Protein AF-0000000072577491 (afdb_homodimer)

Solvent-accessible surface area (backbone atoms only — not comparable to full-atom values): 14292 Å² total; per-residue (Å²): 118,86,41,46,32,64,80,52,41,43,72,61,81,55,70,42,45,44,76,40,28,38,24,57,50,26,38,48,24,54,74,68,60,42,63,55,37,37,24,33,54,97,64,22,64,48,30,47,34,40,32,54,34,46,30,52,57,25,43,37,65,65,52,56,42,81,76,35,34,35,56,81,39,27,51,60,64,86,63,75,66,38,40,48,81,38,40,47,60,54,50,44,50,49,24,50,74,56,25,37,57,63,35,46,23,29,42,91,87,40,33,63,58,19,37,38,40,54,26,44,54,42,24,61,69,39,62,83,34,61,62,15,54,37,44,60,36,58,75,38,122,120,86,41,48,32,65,80,51,40,42,70,61,79,55,71,43,47,43,76,40,29,38,25,55,52,26,37,48,24,54,75,69,60,43,64,55,37,37,24,33,54,96,64,21,64,49,30,47,33,39,33,56,34,45,30,52,57,25,43,36,65,66,50,55,41,82,76,35,33,35,58,79,39,27,49,61,64,87,62,74,65,40,41,50,80,38,40,46,61,55,49,45,50,49,24,51,74,57,27,35,56,62,35,46,21,29,44,92,88,39,32,64,57,20,36,38,39,53,26,44,54,41,24,62,69,38,62,83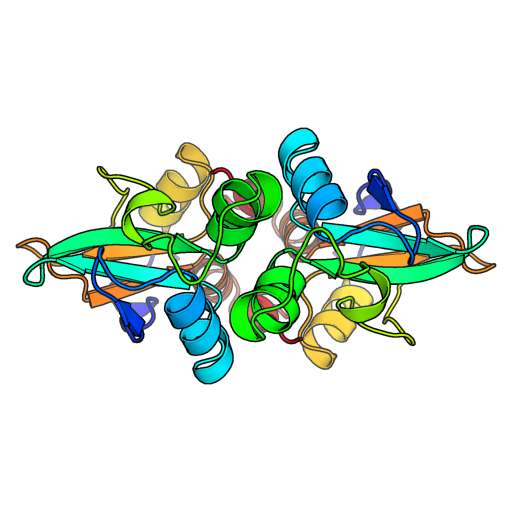,34,59,64,14,52,36,45,62,35,57,76,37,122

Foldseek 3Di:
DKDFQLVQWAWQDAEDEQQAFQVVVVVVCVVVLHQKHFYDDPQATFFIGGVVLCVPVPVVVPHDRRRHTNNNRTDGPPFDAAERGDILVVVVVVCVVVVHFKHFYAYPPRHTTGMDGVLSSVCVVPVPDPSNVCSPDSPDD/DKDFQLVQWAWQDAEDEQQAFQVVVVVVCVVVLHQKHFYDDPQATFFIGGVVLCVPVPVVVPHDRRRHTNNNRTDGPPFDAAERGDILVVVVVVCVVVVHFKHFYAYPPRHTTGMDGVLSSVCVVPVPDPSNVCSPDRPDD

Sequence (282 aa):
MTRRIRDVMSPAAVAVEPMTTVARAARLMREEDVGDVLVTYDCDLFGVLTDRDIVLRGVADGRDSEATTVGAVCTPPPVVTLEPDDTTDRAAELMARHAVRRLPVVEHGGVPVGVVTLGDLAATDDPHSALADISRAAPGHMTRRIRDVMSPAAVAVEPMTTVARAARLMREEDVGDVLVTYDCDLFGVLTDRDIVLRGVADGRDSEATTVGAVCTPPPVVTLEPDDTTDRAAELMARHAVRRLPVVEHGGVPVGVVTLGDLAATDDPHSALADISRAAPGH

Organism: Streptomyces coelicolor (strain ATCC BAA-471 / A3(2) / M145) (NCBI:txid100226)

pLDDT: mean 86.54, std 13.3, range [38.0, 98.5]

Nearest PDB structures (foldseek):
  1xkf-assembly1_B-2  TM=8.985E-01  e=1.199E-12  Mycobacterium tuberculosis
  4fry-assembly1_A  TM=9.044E-01  e=1.281E-11  Burkholderia ambifaria MC40-6
  1pvm-assembly1_A  TM=9.218E-01  e=6.215E-11  Thermoplasma acidophilum DSM 1728
  3fhm-assembly2_B  TM=8.832E-01  e=8.637E-11  Agrobacterium fabrum str. C58
  3fhm-assembly2_C  TM=8.757E-01  e=1.902E-10  Agrobacterium fabrum str. C58

Secondary structure (DSSP, 8-state):
---BGGGTPEE---EE-TTSBHHHHHHHHHHHT-SEEEEEETTEEEEEEEHHHHIIIIITTT--TTT-BGGGTSBPSSPP-B-TTSBHHHHHHHHHHHT-SEEEEE-TTS-EEEEEEHHHHHHHH-TTSHHHHHHHS----/---BGGGTPEE---EE-TTSBHHHHHHHHHHHT-SEEEEEETTEEEEEEEHHHHIIIIITTT--TTT-BGGGTSBPSSPP-B-TTSBHHHHHHHHHHHT-SEEEEE-TTS-EEEEEEHHHHHHHH-TTSHHHHHHHS----

Radius of gyration: 18.36 Å; Cα contacts (8 Å, |Δi|>4): 642; chains: 2; bounding box: 49×51×35 Å

InterPro domains:
  IPR000644 CBS domain [PF00571] (5-55)
  IPR000644 CBS domain [PF00571] (70-122)
  IPR000644 CBS domain [PS51371] (9-65)
  IPR000644 CBS domain [PS51371] (74-134)
  IPR000644 CBS domain [SM00116] (12-59)
  IPR000644 CBS domain [SM00116] (78-126)
  IPR046342 CBS domain superfamily [G3DSA:3.10.580.10] (1-137)
  IPR046342 CBS domain superfamily [SSF54631] (3-122)
  IPR051257 Diverse Function CBS-Domain-Containing Protein [PTHR43080] (3-124)

Structure (mmCIF, N/CA/C/O backbone):
data_AF-0000000072577491-model_v1
#
loop_
_entity.id
_entity.type
_entity.pdbx_description
1 polymer Oxidoreductase
#
loop_
_atom_site.group_PDB
_atom_site.id
_atom_site.type_symbol
_atom_site.label_atom_id
_atom_site.label_alt_id
_atom_site.label_comp_id
_atom_site.label_asym_id
_atom_site.label_entity_id
_atom_site.label_seq_id
_atom_site.pdbx_PDB_ins_code
_atom_site.Cartn_x
_atom_site.Cartn_y
_atom_site.Cartn_z
_atom_site.occupancy
_atom_site.B_iso_or_equiv
_atom_site.auth_seq_id
_atom_site.auth_comp_id
_atom_site.auth_asym_id
_atom_site.auth_atom_id
_atom_site.pdbx_PDB_model_num
ATOM 1 N N . MET A 1 1 ? 20.859 15.844 2.447 1 59.16 1 MET A N 1
ATOM 2 C CA . MET A 1 1 ? 20.734 17.062 3.238 1 59.16 1 MET A CA 1
ATOM 3 C C . MET A 1 1 ? 19.359 17.172 3.877 1 59.16 1 MET A C 1
ATOM 5 O O . MET A 1 1 ? 18.359 16.766 3.275 1 59.16 1 MET A O 1
ATOM 9 N N . THR A 1 2 ? 19.328 17.547 5.121 1 78.31 2 THR A N 1
ATOM 10 C CA . THR A 1 2 ? 18.094 17.766 5.887 1 78.31 2 THR A CA 1
ATOM 11 C C . THR A 1 2 ? 17.281 18.906 5.297 1 78.31 2 THR A C 1
ATOM 13 O O . THR A 1 2 ? 17.828 19.984 5.02 1 78.31 2 THR A O 1
ATOM 16 N N . ARG A 1 3 ? 16.078 18.641 4.797 1 90 3 ARG A N 1
ATOM 17 C CA . ARG A 1 3 ? 15.164 19.641 4.234 1 90 3 ARG A CA 1
ATOM 18 C C . ARG A 1 3 ? 13.953 19.844 5.141 1 90 3 ARG A C 1
ATOM 20 O O . ARG A 1 3 ? 13.742 19.094 6.086 1 90 3 ARG A O 1
ATOM 27 N N . ARG A 1 4 ? 13.305 20.984 4.793 1 95 4 ARG A N 1
ATOM 28 C CA . ARG A 1 4 ? 12.047 21.219 5.488 1 95 4 ARG A CA 1
ATOM 29 C C . ARG A 1 4 ? 10.906 20.438 4.828 1 95 4 ARG A C 1
ATOM 31 O O . ARG A 1 4 ? 10.898 20.266 3.607 1 95 4 ARG A O 1
ATOM 38 N N . ILE A 1 5 ? 9.93 20.109 5.613 1 94.94 5 ILE A N 1
ATOM 39 C CA . ILE A 1 5 ? 8.805 19.281 5.16 1 94.94 5 ILE A CA 1
ATOM 40 C C . ILE A 1 5 ? 8 20.047 4.105 1 94.94 5 ILE A C 1
ATOM 42 O O . ILE A 1 5 ? 7.586 19.469 3.1 1 94.94 5 ILE A O 1
ATOM 46 N N . ARG A 1 6 ? 7.852 21.328 4.234 1 93.88 6 ARG A N 1
ATOM 47 C CA . ARG A 1 6 ? 7.055 22.109 3.299 1 93.88 6 ARG A CA 1
ATOM 48 C C . ARG A 1 6 ? 7.641 22.047 1.891 1 93.88 6 ARG A C 1
ATOM 50 O O . ARG A 1 6 ? 6.926 22.25 0.907 1 93.88 6 ARG A O 1
ATOM 57 N N . ASP A 1 7 ? 8.883 21.734 1.769 1 92.38 7 ASP A N 1
ATOM 58 C CA . ASP A 1 7 ? 9.562 21.734 0.479 1 92.38 7 ASP A CA 1
ATOM 59 C C . ASP A 1 7 ? 9.453 20.375 -0.206 1 92.38 7 ASP A C 1
ATOM 61 O O . ASP A 1 7 ? 9.828 20.234 -1.372 1 92.38 7 ASP A O 1
ATOM 65 N N . VAL A 1 8 ? 8.93 19.391 0.565 1 89.44 8 VAL A N 1
ATOM 66 C CA . VAL A 1 8 ? 8.969 18.047 -0.013 1 89.44 8 VAL A CA 1
ATOM 67 C C . VAL A 1 8 ? 7.578 17.438 0.013 1 89.44 8 VAL A C 1
ATOM 69 O O . VAL A 1 8 ? 7.32 16.438 -0.673 1 89.44 8 VAL A O 1
ATOM 72 N N . MET A 1 9 ? 6.699 17.953 0.764 1 90.19 9 MET A N 1
ATOM 73 C CA . MET A 1 9 ? 5.379 17.344 0.942 1 90.19 9 MET A CA 1
ATOM 74 C C . MET A 1 9 ? 4.512 17.562 -0.292 1 90.19 9 MET A C 1
ATOM 76 O O . MET A 1 9 ? 4.77 18.469 -1.088 1 90.19 9 MET A O 1
ATOM 80 N N . SER A 1 10 ? 3.547 16.672 -0.47 1 87.88 10 SER A N 1
ATOM 81 C CA . SER A 1 10 ? 2.484 16.891 -1.446 1 87.88 10 SER A CA 1
ATOM 82 C C . SER A 1 10 ? 1.28 17.578 -0.809 1 87.88 10 SER A C 1
ATOM 84 O O . SER A 1 10 ? 1.016 17.391 0.382 1 87.88 10 SER A O 1
ATOM 86 N N . PRO A 1 11 ? 0.645 18.406 -1.59 1 84.75 11 PRO A N 1
ATOM 87 C CA . PRO A 1 11 ? -0.546 19.047 -1.032 1 84.75 11 PRO A CA 1
ATOM 88 C C . PRO A 1 11 ? -1.633 18.047 -0.646 1 84.75 11 PRO A C 1
ATOM 90 O O . PRO A 1 11 ? -1.693 16.953 -1.204 1 84.75 11 PRO A O 1
ATOM 93 N N . ALA A 1 12 ? -2.35 18.469 0.424 1 75.31 12 ALA A N 1
ATOM 94 C CA . ALA A 1 12 ? -3.461 17.625 0.859 1 75.31 12 ALA A CA 1
ATOM 95 C C . ALA A 1 12 ? -4.59 17.641 -0.17 1 75.31 12 ALA A C 1
ATOM 97 O O . ALA A 1 12 ? -5.328 18.609 -0.285 1 75.31 12 ALA A O 1
ATOM 98 N N . ALA A 1 13 ? -4.633 16.547 -0.979 1 71.5 13 ALA A N 1
ATOM 99 C CA . ALA A 1 13 ? -5.574 16.672 -2.086 1 71.5 13 ALA A CA 1
ATOM 100 C C . ALA A 1 13 ? -6.883 15.953 -1.782 1 71.5 13 ALA A C 1
ATOM 102 O O . ALA A 1 13 ? -7.965 16.453 -2.084 1 71.5 13 ALA A O 1
ATOM 103 N N . VAL A 1 14 ? -6.938 14.883 -1.078 1 90.06 14 VAL A N 1
ATOM 104 C CA . VAL A 1 14 ? -8.188 14.141 -0.935 1 90.06 14 VAL A CA 1
ATOM 105 C C . VAL A 1 14 ? -8.516 13.961 0.546 1 90.06 14 VAL A C 1
ATOM 107 O O . VAL A 1 14 ? -7.73 13.359 1.29 1 90.06 14 VAL A O 1
ATOM 110 N N . ALA A 1 15 ? -9.562 14.609 0.972 1 94.44 15 ALA A N 1
ATOM 111 C CA . ALA A 1 15 ? -10.039 14.508 2.348 1 94.44 15 ALA A CA 1
ATOM 112 C C . ALA A 1 15 ? -11.508 14.102 2.391 1 94.44 15 ALA A C 1
ATOM 114 O O . ALA A 1 15 ? -12.297 14.508 1.533 1 94.44 15 ALA A O 1
ATOM 115 N N . VAL A 1 16 ? -11.844 13.336 3.371 1 96.12 16 VAL A N 1
ATOM 116 C CA . VAL A 1 16 ? -13.227 12.922 3.551 1 96.12 16 VAL A CA 1
ATOM 117 C C . VAL A 1 16 ? -13.641 13.109 5.012 1 96.12 16 VAL A C 1
ATOM 119 O O . VAL A 1 16 ? -12.781 13.203 5.895 1 96.12 16 VAL A O 1
ATOM 122 N N . GLU A 1 17 ? -14.953 13.141 5.238 1 96.5 17 GLU A N 1
ATOM 123 C CA . GLU A 1 17 ? -15.477 13.203 6.598 1 96.5 17 GLU A CA 1
ATOM 124 C C . GLU A 1 17 ? -15.555 11.82 7.23 1 96.5 17 GLU A C 1
ATOM 126 O O . GLU A 1 17 ? -15.633 10.812 6.523 1 96.5 17 GLU A O 1
ATOM 131 N N . PRO A 1 18 ? -15.594 11.781 8.609 1 96 18 PRO A N 1
ATOM 132 C CA . PRO A 1 18 ? -15.641 10.492 9.305 1 96 18 PRO A CA 1
ATOM 133 C C . PRO A 1 18 ? -16.859 9.664 8.938 1 96 18 PRO A C 1
ATOM 135 O O . PRO A 1 18 ? -16.812 8.43 8.953 1 96 18 PRO A O 1
ATOM 138 N N . MET A 1 19 ? -17.891 10.266 8.5 1 97.19 19 MET A N 1
ATOM 139 C CA . MET A 1 19 ? -19.141 9.547 8.25 1 97.19 19 MET A CA 1
ATOM 140 C C . MET A 1 19 ? -19.188 9.031 6.812 1 97.19 19 MET A C 1
ATOM 142 O O . MET A 1 19 ? -20.094 8.266 6.453 1 97.19 19 MET A O 1
ATOM 146 N N . THR A 1 20 ? -18.281 9.477 6.008 1 97.62 20 THR A N 1
ATOM 147 C CA . THR A 1 20 ? -18.188 8.93 4.656 1 97.62 20 THR A CA 1
ATOM 148 C C . THR A 1 20 ? -18.047 7.414 4.699 1 97.62 20 THR A C 1
ATOM 150 O O . THR A 1 20 ? -17.391 6.867 5.582 1 97.62 20 THR A O 1
ATOM 153 N N . THR A 1 21 ? -18.656 6.703 3.754 1 98.44 21 THR A N 1
ATOM 154 C CA . THR A 1 21 ? -18.578 5.246 3.748 1 98.44 21 THR A CA 1
ATOM 155 C C . THR A 1 21 ? -17.219 4.785 3.217 1 98.44 21 THR A C 1
ATOM 157 O O . THR A 1 21 ? -16.594 5.484 2.422 1 98.44 21 THR A O 1
ATOM 160 N N . VAL A 1 22 ? -16.859 3.617 3.596 1 98.31 22 VAL A N 1
ATOM 161 C CA . VAL A 1 22 ? -15.625 3.002 3.129 1 98.31 22 VAL A CA 1
ATOM 162 C C . VAL A 1 22 ? -15.68 2.814 1.614 1 98.31 22 VAL A C 1
ATOM 164 O O . VAL A 1 22 ? -14.688 3.033 0.918 1 98.31 22 VAL A O 1
ATOM 167 N N . ALA A 1 23 ? -16.828 2.482 1.114 1 98.5 23 ALA A N 1
ATOM 168 C CA . ALA A 1 23 ? -17 2.311 -0.327 1 98.5 23 ALA A CA 1
ATOM 169 C C . ALA A 1 23 ? -16.703 3.609 -1.07 1 98.5 23 ALA A C 1
ATOM 171 O O . ALA A 1 23 ? -16 3.605 -2.086 1 98.5 23 ALA A O 1
ATOM 172 N N . ARG A 1 24 ? -17.219 4.688 -0.561 1 98.31 24 ARG A N 1
ATOM 173 C CA . ARG A 1 24 ? -16.984 5.98 -1.193 1 98.31 24 ARG A CA 1
ATOM 174 C C . ARG A 1 24 ? -15.508 6.359 -1.139 1 98.31 24 ARG A C 1
ATOM 176 O O . ARG A 1 24 ? -14.961 6.883 -2.111 1 98.31 24 ARG A O 1
ATOM 183 N N . ALA A 1 25 ? -14.938 6.133 -0.032 1 98 25 ALA A N 1
ATOM 184 C CA . ALA A 1 25 ? -13.5 6.395 0.09 1 98 25 ALA A CA 1
ATOM 185 C C . ALA A 1 25 ? -12.711 5.578 -0.924 1 98 25 ALA A C 1
ATOM 187 O O . ALA A 1 25 ? -11.781 6.094 -1.559 1 98 25 ALA A O 1
ATOM 188 N N . ALA A 1 26 ? -13.055 4.332 -1.055 1 98.19 26 ALA A N 1
ATOM 189 C CA . ALA A 1 26 ? -12.375 3.465 -2.016 1 98.19 26 ALA A CA 1
ATOM 190 C C . ALA A 1 26 ? -12.539 3.994 -3.438 1 98.19 26 ALA A C 1
ATOM 192 O O . ALA A 1 26 ? -11.578 3.996 -4.219 1 98.19 26 ALA A O 1
ATOM 193 N N . ARG A 1 27 ? -13.664 4.418 -3.736 1 98.38 27 ARG A N 1
ATOM 194 C CA . ARG A 1 27 ? -13.906 4.98 -5.062 1 98.38 27 ARG A CA 1
ATOM 195 C C . ARG A 1 27 ? -13.07 6.242 -5.277 1 98.38 27 ARG A C 1
ATOM 197 O O . ARG A 1 27 ? -12.531 6.457 -6.363 1 98.38 27 ARG A O 1
ATOM 204 N N . LEU A 1 28 ? -12.992 7.047 -4.305 1 96.81 28 LEU A N 1
ATOM 205 C CA . LEU A 1 28 ? -12.172 8.25 -4.387 1 96.81 28 LEU A CA 1
ATOM 206 C C . LEU A 1 28 ? -10.703 7.883 -4.594 1 96.81 28 LEU A C 1
ATOM 208 O O . LEU A 1 28 ? -10 8.539 -5.367 1 96.81 28 LEU A O 1
ATOM 212 N N . MET A 1 29 ? -10.273 6.852 -3.895 1 94.69 29 MET A N 1
ATOM 213 C CA . MET A 1 29 ? -8.898 6.395 -4.074 1 94.69 29 MET A CA 1
ATOM 214 C C . MET A 1 29 ? -8.648 5.98 -5.52 1 94.69 29 MET A C 1
ATOM 216 O O . MET A 1 29 ? -7.598 6.297 -6.086 1 94.69 29 MET A O 1
ATOM 220 N N . ARG A 1 30 ? -9.578 5.348 -6.074 1 94.62 30 ARG A N 1
ATOM 221 C CA . ARG A 1 30 ? -9.453 4.918 -7.461 1 94.62 30 ARG A CA 1
ATOM 222 C C . ARG A 1 30 ? -9.469 6.117 -8.406 1 94.62 30 ARG A C 1
ATOM 224 O O . ARG A 1 30 ? -8.609 6.23 -9.289 1 94.62 30 ARG A O 1
ATOM 231 N N . GLU A 1 31 ? -10.406 6.984 -8.211 1 94.56 31 GLU A N 1
ATOM 232 C CA . GLU A 1 31 ? -10.586 8.148 -9.07 1 94.56 31 GLU A CA 1
ATOM 233 C C . GLU A 1 31 ? -9.367 9.062 -9.023 1 94.56 31 GLU A C 1
ATOM 235 O O . GLU A 1 31 ? -8.961 9.617 -10.047 1 94.56 31 GLU A O 1
ATOM 240 N N . GLU A 1 32 ? -8.812 9.211 -7.902 1 90.44 32 GLU A N 1
ATOM 241 C CA . GLU A 1 32 ? -7.727 10.164 -7.707 1 90.44 32 GLU A CA 1
ATOM 242 C C . GLU A 1 32 ? -6.367 9.469 -7.758 1 90.44 32 GLU A C 1
ATOM 244 O O . GLU A 1 32 ? -5.328 10.117 -7.652 1 90.44 32 GLU A O 1
ATOM 249 N N . ASP A 1 33 ? -6.426 8.172 -7.805 1 88.31 33 ASP A N 1
ATOM 250 C CA . ASP A 1 33 ? -5.23 7.336 -7.852 1 88.31 33 ASP A CA 1
ATOM 251 C C . ASP A 1 33 ? -4.336 7.59 -6.641 1 88.31 33 ASP A C 1
ATOM 253 O O . ASP A 1 33 ? -3.148 7.883 -6.789 1 88.31 33 ASP A O 1
ATOM 257 N N . VAL A 1 34 ? -4.91 7.48 -5.488 1 87.12 34 VAL A N 1
ATOM 258 C CA . VAL A 1 34 ? -4.199 7.613 -4.219 1 87.12 34 VAL A CA 1
ATOM 259 C C . VAL A 1 34 ? -4.465 6.391 -3.346 1 87.12 34 VAL A C 1
ATOM 261 O O . VAL A 1 34 ? -5.52 5.758 -3.459 1 87.12 34 VAL A O 1
ATOM 264 N N . GLY A 1 35 ? -3.52 6.074 -2.461 1 89.06 35 GLY A N 1
ATOM 265 C CA . GLY A 1 35 ? -3.668 4.922 -1.585 1 89.06 35 GLY A CA 1
ATOM 266 C C . GLY A 1 35 ? -4.148 5.289 -0.194 1 89.06 35 GLY A C 1
ATOM 267 O O . GLY A 1 35 ? -4.199 4.438 0.696 1 89.06 35 GLY A O 1
ATOM 268 N N . ASP A 1 36 ? -4.422 6.543 -0.023 1 90.62 36 ASP A N 1
ATOM 269 C CA . ASP A 1 36 ? -4.898 6.996 1.28 1 90.62 36 ASP A CA 1
ATOM 270 C C . ASP A 1 36 ? -5.719 8.273 1.15 1 90.62 36 ASP A C 1
ATOM 272 O O . ASP A 1 36 ? -5.625 8.984 0.144 1 90.62 36 ASP A O 1
ATOM 276 N N . VAL A 1 37 ? -6.555 8.508 2.168 1 93.5 37 VAL A N 1
ATOM 277 C CA . VAL A 1 37 ? -7.289 9.766 2.289 1 93.5 37 VAL A CA 1
ATOM 278 C C . VAL A 1 37 ? -7.168 10.297 3.715 1 93.5 37 VAL A C 1
ATOM 280 O O . VAL A 1 37 ? -7.047 9.523 4.668 1 93.5 37 VAL A O 1
ATOM 283 N N . LEU A 1 38 ? -7.188 11.617 3.797 1 94.25 38 LEU A N 1
ATOM 284 C CA . LEU A 1 38 ? -7.254 12.242 5.113 1 94.25 38 LEU A CA 1
ATOM 285 C C . LEU A 1 38 ? -8.695 12.305 5.613 1 94.25 38 LEU A C 1
ATOM 287 O O . LEU A 1 38 ? -9.617 12.578 4.84 1 94.25 38 LEU A O 1
ATOM 291 N N . VAL A 1 39 ? -8.836 11.977 6.844 1 95.31 39 VAL A N 1
ATOM 292 C CA . VAL A 1 39 ? -10.141 12.102 7.484 1 95.31 39 VAL A CA 1
ATOM 293 C C . VAL A 1 39 ? -10.188 13.383 8.312 1 95.31 39 VAL A C 1
ATOM 295 O O . VAL A 1 39 ? -9.414 13.555 9.25 1 95.31 39 VAL A O 1
ATOM 298 N N . THR A 1 40 ? -11.055 14.242 7.887 1 94 40 THR A N 1
ATOM 299 C CA . THR A 1 40 ? -11.125 15.539 8.555 1 94 40 THR A CA 1
ATOM 300 C C . THR A 1 40 ? -12.539 15.812 9.062 1 94 40 THR A C 1
ATOM 302 O O . THR A 1 40 ? -13.516 15.32 8.484 1 94 40 THR A O 1
ATOM 305 N N . TYR A 1 41 ? -12.594 16.422 10.203 1 91.12 41 TYR A N 1
ATOM 306 C CA . TYR A 1 41 ? -13.828 16.906 10.797 1 91.12 41 TYR A CA 1
ATOM 307 C C . TYR A 1 41 ? -13.711 18.375 11.172 1 91.12 41 TYR A C 1
ATOM 309 O O . TYR A 1 41 ? -12.844 18.766 11.953 1 91.12 41 TYR A O 1
ATOM 317 N N . ASP A 1 42 ? -14.578 19.25 10.625 1 89.69 42 ASP A N 1
ATOM 318 C CA . ASP A 1 42 ? -14.555 20.688 10.867 1 89.69 42 ASP A CA 1
ATOM 319 C C . ASP A 1 42 ? -13.172 21.266 10.617 1 89.69 42 ASP A C 1
ATOM 321 O O . ASP A 1 42 ? -12.625 21.984 11.453 1 89.69 42 ASP A O 1
ATOM 325 N N . CYS A 1 43 ? -12.43 20.844 9.68 1 85.19 43 CYS A N 1
ATOM 326 C CA . CYS A 1 43 ? -11.164 21.344 9.164 1 85.19 43 CYS A CA 1
ATOM 327 C C . CYS A 1 43 ? -9.984 20.781 9.961 1 85.19 43 CYS A C 1
ATOM 329 O O . CYS A 1 43 ? -8.828 21.062 9.633 1 85.19 43 CYS A O 1
ATOM 331 N N . ASP A 1 44 ? -10.398 20.031 10.945 1 90.44 44 ASP A N 1
ATOM 332 C CA . ASP A 1 44 ? -9.336 19.438 11.75 1 90.44 44 ASP A CA 1
ATOM 333 C C . ASP A 1 44 ? -9.07 18 11.32 1 90.44 44 ASP A C 1
ATOM 335 O O . ASP A 1 44 ? -10.008 17.266 10.984 1 90.44 44 ASP A O 1
ATOM 339 N N . LEU A 1 45 ? -7.84 17.656 11.406 1 92.38 45 LEU A N 1
ATOM 340 C CA . LEU A 1 45 ? -7.473 16.281 11.086 1 92.38 45 LEU A CA 1
ATOM 341 C C . LEU A 1 45 ? -8.047 15.32 12.109 1 92.38 45 LEU A C 1
ATOM 343 O O . LEU A 1 45 ? -7.844 15.492 13.32 1 92.38 45 LEU A O 1
ATOM 347 N N . PHE A 1 46 ? -8.805 14.367 11.711 1 91.44 46 PHE A N 1
ATOM 348 C CA . PHE A 1 46 ? -9.398 13.328 12.539 1 91.44 46 PHE A CA 1
ATOM 349 C C . PHE A 1 46 ? -8.578 12.047 12.469 1 91.44 46 PHE A C 1
ATOM 351 O O . PHE A 1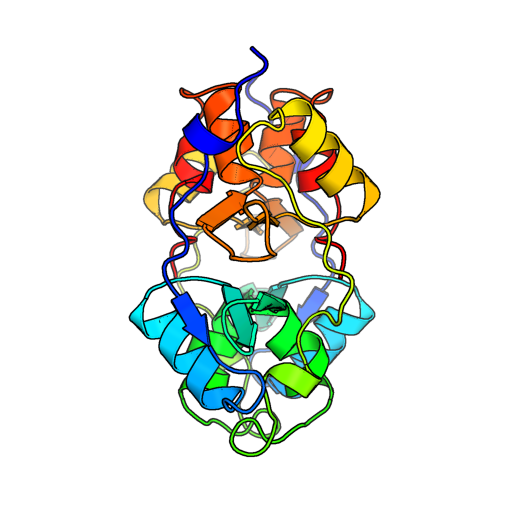 46 ? -8.367 11.383 13.484 1 91.44 46 PHE A O 1
ATOM 358 N N . GLY A 1 47 ? -8.094 11.75 11.234 1 92.5 47 GLY A N 1
ATOM 359 C CA . GLY A 1 47 ? -7.34 10.523 11.031 1 92.5 47 GLY A CA 1
ATOM 360 C C . GLY A 1 47 ? -6.82 10.367 9.609 1 92.5 47 GLY A C 1
ATOM 361 O O . GLY A 1 47 ? -6.852 11.32 8.828 1 92.5 47 GLY A O 1
ATOM 362 N N . VAL A 1 48 ? -6.223 9.18 9.383 1 92.81 48 VAL A N 1
ATOM 363 C CA . VAL A 1 48 ? -5.77 8.789 8.055 1 92.81 48 VAL A CA 1
ATOM 364 C C . VAL A 1 48 ? -6.309 7.402 7.707 1 92.81 48 VAL A C 1
ATOM 366 O O . VAL A 1 48 ? -6.262 6.488 8.539 1 92.81 48 VAL A O 1
ATOM 369 N N . LEU A 1 49 ? -6.879 7.297 6.555 1 94.81 49 LEU A N 1
ATOM 370 C CA . LEU A 1 49 ? -7.344 6.004 6.062 1 94.81 49 LEU A CA 1
ATOM 371 C C . LEU A 1 49 ? -6.52 5.547 4.863 1 94.81 49 LEU A C 1
ATOM 373 O O . LEU A 1 49 ? -6.484 6.23 3.836 1 94.81 49 LEU A O 1
ATOM 377 N N . THR A 1 50 ? -5.844 4.453 5.023 1 92.5 50 THR A N 1
ATOM 378 C CA . THR A 1 50 ? -5.09 3.875 3.92 1 92.5 50 THR A CA 1
ATOM 379 C C . THR A 1 50 ? -5.852 2.709 3.297 1 92.5 50 THR A C 1
ATOM 381 O O . THR A 1 50 ? -6.797 2.188 3.895 1 92.5 50 THR A O 1
ATOM 384 N N . ASP A 1 51 ? -5.477 2.377 2.111 1 94.19 51 ASP A N 1
ATOM 385 C CA . ASP A 1 51 ? -6.055 1.188 1.492 1 94.19 51 ASP A CA 1
ATOM 386 C C . ASP A 1 51 ? -5.82 -0.049 2.355 1 94.19 51 ASP A C 1
ATOM 388 O O . ASP A 1 51 ? -6.703 -0.904 2.477 1 94.19 51 ASP A O 1
ATOM 392 N N . ARG A 1 52 ? -4.727 -0.068 3.047 1 92.44 52 ARG A N 1
ATOM 393 C CA . ARG A 1 52 ? -4.445 -1.187 3.941 1 92.44 52 ARG A CA 1
ATOM 394 C C . ARG A 1 52 ? -5.441 -1.224 5.098 1 92.44 52 ARG A C 1
ATOM 396 O O . ARG A 1 52 ? -5.895 -2.297 5.5 1 92.44 52 ARG A O 1
ATOM 403 N N . ASP A 1 53 ? -5.758 -0.132 5.652 1 94.06 53 ASP A N 1
ATOM 404 C CA . ASP A 1 53 ? -6.762 -0.073 6.711 1 94.06 53 ASP A CA 1
ATOM 405 C C . ASP A 1 53 ? -8.07 -0.717 6.266 1 94.06 53 ASP A C 1
ATOM 407 O O . ASP A 1 53 ? -8.703 -1.446 7.031 1 94.06 53 ASP A O 1
ATOM 411 N N . ILE A 1 54 ? -8.469 -0.38 5.066 1 97.56 54 ILE A N 1
ATOM 412 C CA . ILE A 1 54 ? -9.719 -0.898 4.52 1 97.56 54 ILE A CA 1
ATOM 413 C C . ILE A 1 54 ? -9.664 -2.424 4.457 1 97.56 54 ILE A C 1
ATOM 415 O O . ILE A 1 54 ? -10.625 -3.104 4.809 1 97.56 54 ILE A O 1
ATOM 419 N N . VAL A 1 55 ? -8.547 -2.887 4.051 1 97.19 55 VAL A N 1
ATOM 420 C CA . VAL A 1 55 ? -8.398 -4.328 3.895 1 97.19 55 VAL A CA 1
ATOM 421 C C . VAL A 1 55 ? -8.352 -4.996 5.27 1 97.19 55 VAL A C 1
ATOM 423 O O . VAL A 1 55 ? -9.062 -5.973 5.516 1 97.19 55 VAL A O 1
ATOM 426 N N . LEU A 1 56 ? -7.609 -4.473 6.18 1 96 56 LEU A N 1
ATOM 427 C CA . LEU A 1 56 ? -7.352 -5.125 7.461 1 96 56 LEU A CA 1
ATOM 428 C C . LEU A 1 56 ? -8.539 -4.957 8.406 1 96 56 LEU A C 1
ATOM 430 O O . LEU A 1 56 ? -8.852 -5.867 9.18 1 96 56 LEU A O 1
ATOM 434 N N . ARG A 1 57 ? -9.18 -3.877 8.305 1 96.31 57 ARG A N 1
ATOM 435 C CA . ARG A 1 57 ? -10.195 -3.572 9.305 1 96.31 57 ARG A CA 1
ATOM 436 C C . ARG A 1 57 ? -11.586 -3.52 8.672 1 96.31 57 ARG A C 1
ATOM 438 O O . ARG A 1 57 ? -12.586 -3.352 9.367 1 96.31 57 ARG A O 1
ATOM 445 N N . GLY A 1 58 ? -11.656 -3.6 7.402 1 97.44 58 GLY A N 1
ATOM 446 C CA . GLY A 1 58 ? -12.914 -3.686 6.684 1 97.44 58 GLY A CA 1
ATOM 447 C C . GLY A 1 58 ? -13.172 -5.059 6.09 1 97.44 58 GLY A C 1
ATOM 448 O O . GLY A 1 58 ? -13.945 -5.844 6.641 1 97.44 58 GLY A O 1
ATOM 449 N N . VAL A 1 59 ? -12.383 -5.336 5.125 1 98.06 59 VAL A N 1
ATOM 450 C CA . VAL A 1 59 ? -12.609 -6.547 4.344 1 98.06 59 VAL A CA 1
ATOM 451 C C . VAL A 1 59 ? -12.336 -7.777 5.207 1 98.06 59 VAL A C 1
ATOM 453 O O . VAL A 1 59 ? -13.141 -8.711 5.234 1 98.06 59 VAL A O 1
ATOM 456 N N . ALA A 1 60 ? -11.234 -7.793 5.914 1 97.69 60 ALA A N 1
ATOM 457 C CA . ALA A 1 60 ? -10.867 -8.938 6.738 1 97.69 60 ALA A CA 1
ATOM 458 C C . ALA A 1 60 ? -11.898 -9.188 7.828 1 97.69 60 ALA A C 1
ATOM 460 O O . ALA A 1 60 ? -12.109 -10.328 8.25 1 97.69 60 ALA A O 1
ATOM 461 N N . ASP A 1 61 ? -12.57 -8.148 8.258 1 96.69 61 ASP A N 1
ATOM 462 C CA . ASP A 1 61 ? -13.562 -8.258 9.312 1 96.69 61 ASP A CA 1
ATOM 463 C C . ASP A 1 61 ? -14.953 -8.539 8.734 1 96.69 61 ASP A C 1
ATOM 465 O O . ASP A 1 61 ? -15.93 -8.648 9.484 1 96.69 61 ASP A O 1
ATOM 469 N N . GLY A 1 62 ? -15.039 -8.578 7.488 1 96.44 62 GLY A N 1
ATOM 470 C CA . GLY A 1 62 ? -16.312 -8.875 6.84 1 96.44 62 GLY A CA 1
ATOM 471 C C . GLY A 1 62 ? -17.312 -7.742 6.926 1 96.44 62 GLY A C 1
ATOM 472 O O . GLY A 1 62 ? -18.516 -7.977 6.938 1 96.44 62 GLY A O 1
ATOM 473 N N . ARG A 1 63 ? -16.844 -6.59 6.984 1 96.44 63 ARG A N 1
ATOM 474 C CA . ARG A 1 63 ? -17.734 -5.441 7.094 1 96.44 63 ARG A CA 1
ATOM 475 C C . ARG A 1 63 ? -18.328 -5.078 5.734 1 96.44 63 ARG A C 1
ATOM 477 O O . ARG A 1 63 ? -17.656 -5.227 4.703 1 96.44 63 ARG A O 1
ATOM 484 N N . ASP A 1 64 ? -19.531 -4.57 5.852 1 97 64 ASP A N 1
ATOM 485 C CA . ASP A 1 64 ? -20.156 -4.012 4.664 1 97 64 ASP A CA 1
ATOM 486 C C . ASP A 1 64 ? -19.609 -2.625 4.348 1 97 64 ASP A C 1
ATOM 488 O O . ASP A 1 64 ? -19.875 -1.662 5.07 1 97 64 ASP A O 1
ATOM 492 N N . SER A 1 65 ? -18.969 -2.473 3.223 1 97.75 65 SER A N 1
ATOM 493 C CA . SER A 1 65 ? -18.266 -1.242 2.889 1 97.75 65 SER A CA 1
ATOM 494 C C . SER A 1 65 ? -19.234 -0.096 2.635 1 97.75 65 SER A C 1
ATOM 496 O O . SER A 1 65 ? -18.875 1.075 2.75 1 97.75 65 SER A O 1
ATOM 498 N N . GLU A 1 66 ? -20.453 -0.385 2.23 1 97.5 66 GLU A N 1
ATOM 499 C CA . GLU A 1 66 ? -21.453 0.647 1.976 1 97.5 66 GLU A CA 1
ATOM 500 C C . GLU A 1 66 ? -22.062 1.154 3.277 1 97.5 66 GLU A C 1
ATOM 502 O O . GLU A 1 66 ? -22.688 2.219 3.303 1 97.5 66 GLU A O 1
ATOM 507 N N . ALA A 1 67 ? -21.875 0.385 4.328 1 97.56 67 ALA A N 1
ATOM 508 C CA . ALA A 1 67 ? -22.484 0.746 5.605 1 97.56 67 ALA A CA 1
ATOM 509 C C . ALA A 1 67 ? -21.422 1.184 6.613 1 97.56 67 ALA A C 1
ATOM 511 O O . ALA A 1 67 ? -21.734 1.858 7.598 1 97.56 67 ALA A O 1
ATOM 512 N N . THR A 1 68 ? -20.219 0.783 6.43 1 97.81 68 THR A N 1
ATOM 513 C CA . THR A 1 68 ? -19.125 1.093 7.348 1 97.81 68 THR A CA 1
ATOM 514 C C . THR A 1 68 ? -18.562 2.482 7.066 1 97.81 68 THR A C 1
ATOM 516 O O . THR A 1 68 ? -18.312 2.838 5.91 1 97.81 68 THR A O 1
ATOM 519 N N . THR A 1 69 ? -18.359 3.205 8.125 1 97.88 69 THR A N 1
ATOM 520 C CA . THR A 1 69 ? -17.844 4.559 7.957 1 97.88 69 THR A CA 1
ATOM 521 C C . THR A 1 69 ? -16.312 4.559 8.016 1 97.88 69 THR A C 1
ATOM 523 O O . THR A 1 69 ? -15.711 3.688 8.641 1 97.88 69 THR A O 1
ATOM 526 N N . VAL A 1 70 ? -15.75 5.562 7.395 1 97.25 70 VAL A N 1
ATOM 527 C CA . VAL A 1 70 ? -14.312 5.773 7.395 1 97.25 70 VAL A CA 1
ATOM 528 C C . VAL A 1 70 ? -13.812 5.949 8.828 1 97.25 70 VAL A C 1
ATOM 530 O O . VAL A 1 70 ? -12.758 5.422 9.188 1 97.25 70 VAL A O 1
ATOM 533 N N . GLY A 1 71 ? -14.57 6.625 9.594 1 95.44 71 GLY A N 1
ATOM 534 C CA . GLY A 1 71 ? -14.188 6.867 10.977 1 95.44 71 GLY A CA 1
ATOM 535 C C . GLY A 1 71 ? -14.031 5.594 11.781 1 95.44 71 GLY A C 1
ATOM 536 O O . GLY A 1 71 ? -13.234 5.543 12.727 1 95.44 71 GLY A O 1
ATOM 537 N N . ALA A 1 72 ? -14.68 4.523 11.438 1 95.25 72 ALA A N 1
ATOM 538 C CA . ALA A 1 72 ? -14.656 3.258 12.164 1 95.25 72 ALA A CA 1
ATOM 539 C C . ALA A 1 72 ? -13.43 2.428 11.773 1 95.25 72 ALA A C 1
ATOM 541 O O . ALA A 1 72 ? -13.078 1.471 12.469 1 95.25 72 A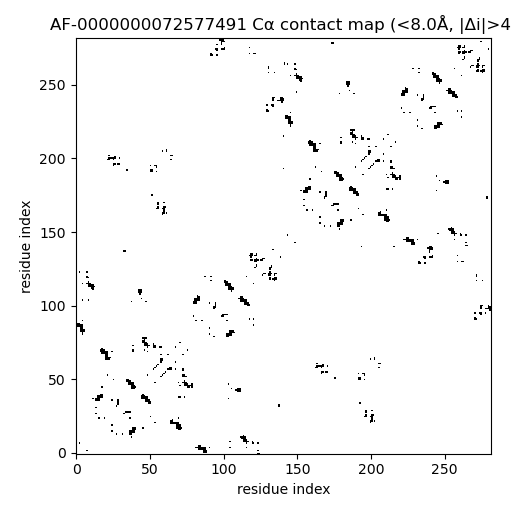LA A O 1
ATOM 542 N N . VAL A 1 73 ? -12.773 2.795 10.648 1 95.56 73 VAL A N 1
ATOM 543 C CA . VAL A 1 73 ? -11.742 1.913 10.109 1 95.56 73 VAL A CA 1
ATOM 544 C C . VAL A 1 73 ? -10.406 2.65 10.055 1 95.56 73 VAL A C 1
ATOM 546 O O . VAL A 1 73 ? -9.344 2.023 9.977 1 95.56 73 VAL A O 1
ATOM 549 N N . CYS A 1 74 ? -10.477 3.934 10.055 1 93.81 74 CYS A N 1
ATOM 550 C CA . CYS A 1 74 ? -9.242 4.695 9.922 1 93.81 74 CYS A CA 1
ATOM 551 C C . CYS A 1 74 ? -8.406 4.617 11.188 1 93.81 74 CYS A C 1
ATOM 553 O O . CYS A 1 74 ? -8.859 4.07 12.203 1 93.81 74 CYS A O 1
ATOM 555 N N . THR A 1 75 ? -7.133 4.945 11.055 1 83.81 75 THR A N 1
ATOM 556 C CA . THR A 1 75 ? -6.312 5.074 12.258 1 83.81 75 THR A CA 1
ATOM 557 C C . THR A 1 75 ? -6.879 6.145 13.188 1 83.81 75 THR A C 1
ATOM 559 O O . THR A 1 75 ? -7.051 7.297 12.781 1 83.81 75 THR A O 1
ATOM 562 N N . PRO A 1 76 ? -7.289 5.715 14.297 1 74.88 76 PRO A N 1
ATOM 563 C CA . PRO 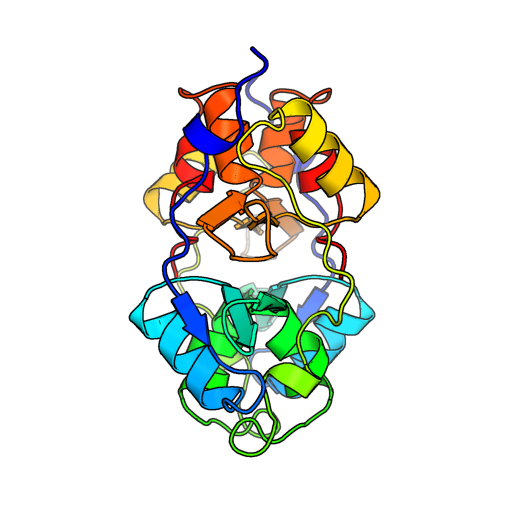A 1 76 ? -7.895 6.703 15.188 1 74.88 76 PRO A CA 1
ATOM 564 C C . PRO A 1 76 ? -6.879 7.691 15.758 1 74.88 76 PRO A C 1
ATOM 566 O O . PRO A 1 76 ? -5.684 7.395 15.805 1 74.88 76 PRO A O 1
ATOM 569 N N . PRO A 1 77 ? -7.359 8.812 16.156 1 74.75 77 PRO A N 1
ATOM 570 C CA . PRO A 1 77 ? -6.512 9.766 16.875 1 74.75 77 PRO A CA 1
ATOM 571 C C . PRO A 1 77 ? -5.922 9.195 18.156 1 74.75 77 PRO A C 1
ATOM 573 O O . PRO A 1 77 ? -6.484 8.258 18.734 1 74.75 77 PRO A O 1
ATOM 576 N N . PRO A 1 78 ? -4.684 9.719 18.594 1 79.75 78 PRO A N 1
ATOM 577 C CA . PRO A 1 78 ? -3.922 10.781 17.938 1 79.75 78 PRO A CA 1
ATOM 578 C C . PRO A 1 78 ? -3.08 10.273 16.766 1 79.75 78 PRO A C 1
ATOM 580 O O . PRO A 1 78 ? -2.443 9.227 16.875 1 79.75 78 PRO A O 1
ATOM 583 N N . VAL A 1 79 ? -3.162 10.906 15.672 1 87.06 79 VAL A N 1
ATOM 584 C CA . VAL A 1 79 ? -2.373 10.641 14.477 1 87.06 79 VAL A CA 1
ATOM 585 C C . VAL A 1 79 ? -1.036 11.375 14.562 1 87.06 79 VAL A C 1
ATOM 587 O O . VAL A 1 79 ? -0.987 12.539 14.953 1 87.06 79 VAL A O 1
ATOM 590 N N . VAL A 1 80 ? 0.016 10.648 14.297 1 91.56 80 VAL A N 1
ATOM 591 C CA . VAL A 1 80 ? 1.324 11.297 14.227 1 91.56 80 VAL A CA 1
ATOM 592 C C . VAL A 1 80 ? 1.364 12.25 13.039 1 91.56 80 VAL A C 1
ATOM 594 O O . VAL A 1 80 ? 0.996 11.883 11.922 1 91.56 80 VAL A O 1
ATOM 597 N N . THR A 1 81 ? 1.712 13.453 13.398 1 94.38 81 THR A N 1
ATOM 598 C CA . THR A 1 81 ? 1.718 14.484 12.359 1 94.38 81 THR A CA 1
ATOM 599 C C . THR A 1 81 ? 3.045 15.242 12.359 1 94.38 81 THR A C 1
ATOM 601 O O . THR A 1 81 ? 3.85 15.094 13.281 1 94.38 81 THR A O 1
ATOM 604 N N . LEU A 1 82 ? 3.221 15.938 11.305 1 95.94 82 LEU A N 1
ATOM 605 C CA . LEU A 1 82 ? 4.324 16.875 11.172 1 95.94 82 LEU A CA 1
ATOM 606 C C . LEU A 1 82 ? 3.809 18.297 10.961 1 95.94 82 LEU A C 1
ATOM 608 O O . LEU A 1 82 ? 2.662 18.5 10.547 1 95.94 82 LEU A O 1
ATOM 612 N N . GLU A 1 83 ? 4.668 19.219 11.242 1 96.5 83 GLU A N 1
ATOM 613 C CA . GLU A 1 83 ? 4.465 20.609 10.836 1 96.5 83 GLU A CA 1
ATOM 614 C C . GLU A 1 83 ? 5.309 20.953 9.609 1 96.5 83 GLU A C 1
ATOM 616 O O . GLU A 1 83 ? 6.332 20.312 9.352 1 96.5 83 GLU A O 1
ATOM 621 N N . PRO A 1 84 ? 4.848 22 8.898 1 95.31 84 PRO A N 1
ATOM 622 C CA . PRO A 1 84 ? 5.59 22.359 7.691 1 95.31 84 PRO A CA 1
ATOM 623 C C . PRO A 1 84 ? 7.051 22.703 7.973 1 95.31 84 PRO A C 1
ATOM 625 O O . PRO A 1 84 ? 7.918 22.469 7.125 1 95.31 84 PRO A O 1
ATOM 628 N N . ASP A 1 85 ? 7.344 23.094 9.188 1 95.75 85 ASP A N 1
ATOM 629 C CA . ASP A 1 85 ? 8.695 23.547 9.492 1 95.75 85 ASP A CA 1
ATOM 630 C C . ASP A 1 85 ? 9.539 22.406 10.07 1 95.75 85 ASP A C 1
ATOM 632 O O . ASP A 1 85 ? 10.742 22.578 10.297 1 95.75 85 ASP A O 1
ATOM 636 N N . ASP A 1 86 ? 8.938 21.297 10.25 1 95.69 86 ASP A N 1
ATOM 637 C CA . ASP A 1 86 ? 9.727 20.141 10.656 1 95.69 86 ASP A CA 1
ATOM 638 C C . ASP A 1 86 ? 10.719 19.75 9.57 1 95.69 86 ASP A C 1
ATOM 640 O O . ASP A 1 86 ? 10.641 20.219 8.438 1 95.69 86 ASP A O 1
ATOM 644 N N . THR A 1 87 ? 11.672 18.891 9.992 1 94.56 87 THR A N 1
ATOM 645 C CA . THR A 1 87 ? 12.695 18.469 9.047 1 94.56 87 THR A CA 1
ATOM 646 C C . THR A 1 87 ? 12.406 17.078 8.508 1 94.56 87 THR A C 1
ATOM 648 O O . THR A 1 87 ? 11.672 16.312 9.133 1 94.56 87 THR A O 1
ATOM 651 N N . THR A 1 88 ? 13.016 16.766 7.406 1 91.5 88 THR A N 1
ATOM 652 C CA . THR A 1 88 ? 12.898 15.438 6.812 1 91.5 88 THR A CA 1
ATOM 653 C C . THR A 1 88 ? 13.5 14.375 7.73 1 91.5 88 THR A C 1
ATOM 655 O O . THR A 1 88 ? 13.031 13.242 7.766 1 91.5 88 THR A O 1
ATOM 658 N N . ASP A 1 89 ? 14.461 14.734 8.547 1 88.75 89 ASP A N 1
ATOM 659 C CA . ASP A 1 89 ? 15.031 13.797 9.516 1 88.75 89 ASP A CA 1
ATOM 660 C C . ASP A 1 89 ? 14.008 13.43 10.594 1 88.75 89 ASP A C 1
ATOM 662 O O . ASP A 1 89 ? 13.898 12.258 10.969 1 88.75 89 ASP A O 1
ATOM 666 N N . ARG A 1 90 ? 13.375 14.453 10.977 1 92.12 90 ARG A N 1
ATOM 667 C CA . ARG A 1 90 ? 12.336 14.203 11.969 1 92.12 90 ARG A CA 1
ATOM 668 C C . ARG A 1 90 ? 11.25 13.289 11.406 1 92.12 90 ARG A C 1
ATOM 670 O O . ARG A 1 90 ? 10.766 12.398 12.094 1 92.12 90 ARG A O 1
ATOM 677 N N . ALA A 1 91 ? 10.883 13.562 10.195 1 91.88 91 ALA A N 1
ATOM 678 C CA . ALA A 1 91 ? 9.883 12.734 9.531 1 91.88 91 ALA A CA 1
ATOM 679 C C . ALA A 1 91 ? 10.32 11.273 9.484 1 91.88 91 ALA A C 1
ATOM 681 O O . ALA A 1 91 ? 9.547 10.375 9.828 1 91.88 91 ALA A O 1
ATOM 682 N N . ALA A 1 92 ? 11.523 11.055 9.125 1 85.25 92 ALA A N 1
ATOM 683 C CA . ALA A 1 92 ? 12.062 9.703 9.031 1 85.25 92 ALA A CA 1
ATOM 684 C C . ALA A 1 92 ? 12.047 9.016 10.398 1 85.25 92 ALA A C 1
ATOM 686 O O . ALA A 1 92 ? 11.711 7.836 10.508 1 85.25 92 ALA A O 1
ATOM 687 N N . GLU A 1 93 ? 12.406 9.75 11.375 1 88.25 93 GLU A N 1
ATOM 688 C CA . GLU A 1 93 ? 12.406 9.227 12.742 1 88.25 93 GLU A CA 1
ATOM 689 C C . GLU A 1 93 ? 11.008 8.812 13.172 1 88.25 93 GLU A C 1
ATOM 691 O O . GLU A 1 93 ? 10.82 7.73 13.734 1 88.25 93 GLU A O 1
ATOM 696 N N . LEU A 1 94 ? 10.094 9.641 12.922 1 89.62 94 LEU A N 1
ATOM 697 C CA . LEU A 1 94 ? 8.719 9.359 13.305 1 89.62 94 LEU A CA 1
ATOM 698 C C . LEU A 1 94 ? 8.18 8.148 12.547 1 89.62 94 LEU A C 1
ATOM 700 O O . LEU A 1 94 ? 7.496 7.297 13.125 1 89.62 94 LEU A O 1
ATOM 704 N N . MET A 1 95 ? 8.469 8.094 11.273 1 86.75 95 MET A N 1
ATOM 705 C CA . MET A 1 95 ? 8.008 6.969 10.469 1 86.75 95 MET A CA 1
ATOM 706 C C . MET A 1 95 ? 8.586 5.656 10.992 1 86.75 95 MET A C 1
ATOM 708 O O . MET A 1 95 ? 7.871 4.656 11.094 1 86.75 95 MET A O 1
ATOM 712 N N . ALA A 1 96 ? 9.812 5.715 11.312 1 82.06 96 ALA A N 1
ATOM 713 C CA . ALA A 1 96 ? 10.461 4.52 11.852 1 82.06 96 ALA A CA 1
ATOM 714 C C . ALA A 1 96 ? 9.859 4.129 13.195 1 82.06 96 ALA A C 1
ATOM 716 O O . ALA A 1 96 ? 9.539 2.959 13.422 1 82.06 96 ALA A O 1
ATOM 717 N N . ARG A 1 97 ? 9.68 5.102 14.047 1 85.19 97 ARG A N 1
ATOM 718 C CA . ARG A 1 97 ? 9.195 4.879 15.406 1 85.19 97 ARG A CA 1
ATOM 719 C C . ARG A 1 97 ? 7.773 4.34 15.398 1 85.19 97 ARG A C 1
ATOM 721 O O . ARG A 1 97 ? 7.426 3.486 16.219 1 85.19 97 ARG A O 1
ATOM 728 N N . HIS A 1 98 ? 7 4.805 14.508 1 84.62 98 HIS A N 1
ATOM 729 C CA . HIS A 1 98 ? 5.582 4.473 14.531 1 84.62 98 HIS A CA 1
ATOM 730 C C . HIS A 1 98 ? 5.238 3.457 13.445 1 84.62 98 HIS A C 1
ATOM 732 O O . HIS A 1 98 ? 4.074 3.078 13.289 1 84.62 98 HIS A O 1
ATOM 738 N N . ALA A 1 99 ? 6.152 3.072 12.648 1 79.06 99 ALA A N 1
ATOM 739 C CA . ALA A 1 99 ? 6.012 2.07 11.594 1 79.06 99 ALA A CA 1
ATOM 740 C C . ALA A 1 99 ? 4.98 2.502 10.555 1 79.06 99 ALA A C 1
ATOM 742 O O . ALA A 1 99 ? 4.078 1.733 10.211 1 79.06 99 ALA A O 1
ATOM 743 N N . VAL A 1 100 ? 5.098 3.709 10.18 1 83.25 100 VAL A N 1
ATOM 744 C CA . VAL A 1 100 ? 4.238 4.258 9.141 1 83.25 100 VAL A CA 1
ATOM 745 C C . VAL A 1 100 ? 5.09 4.758 7.973 1 83.25 100 VAL A C 1
ATOM 747 O O . VAL A 1 100 ? 6.285 5.02 8.141 1 83.25 100 VAL A O 1
ATOM 750 N N . ARG A 1 101 ? 4.434 4.879 6.836 1 80.75 101 ARG A N 1
ATOM 751 C CA . ARG A 1 101 ? 5.164 5.281 5.637 1 80.75 101 ARG A CA 1
ATOM 752 C C . ARG A 1 101 ? 4.691 6.641 5.137 1 80.75 101 ARG A C 1
ATOM 754 O O . ARG A 1 101 ? 5.195 7.152 4.137 1 80.75 101 ARG A O 1
ATOM 761 N N . ARG A 1 102 ? 3.738 7.133 5.824 1 88.06 102 ARG A N 1
ATOM 762 C CA . ARG A 1 102 ? 3.229 8.453 5.473 1 88.06 102 ARG A CA 1
ATOM 763 C C . ARG A 1 102 ? 2.789 9.219 6.719 1 88.06 102 ARG A C 1
ATOM 765 O O . ARG A 1 102 ? 2.363 8.617 7.707 1 88.06 102 ARG A O 1
ATOM 772 N N . LEU A 1 103 ? 2.984 10.555 6.652 1 91.56 103 LEU A N 1
ATOM 773 C CA . LEU A 1 103 ? 2.615 11.438 7.754 1 91.56 103 LEU A CA 1
ATOM 774 C C . LEU A 1 103 ? 1.866 12.664 7.238 1 91.56 103 LEU A C 1
ATOM 776 O O . LEU A 1 103 ? 2.342 13.352 6.332 1 91.56 103 LEU A O 1
ATOM 780 N N . PRO A 1 104 ? 0.688 12.906 7.828 1 94 104 PRO A N 1
ATOM 781 C CA . PRO A 1 104 ? 0.053 14.188 7.508 1 94 104 PRO A CA 1
ATOM 782 C C . PRO A 1 104 ? 0.844 15.391 8.023 1 94 104 PRO A C 1
ATOM 784 O O . PRO A 1 104 ? 1.493 15.297 9.07 1 94 104 PRO A O 1
ATOM 787 N N . VAL A 1 105 ? 0.805 16.406 7.254 1 95.69 105 VAL A N 1
ATOM 788 C CA . VAL A 1 105 ? 1.38 17.688 7.66 1 95.69 105 VAL A CA 1
ATOM 789 C C . VAL A 1 105 ? 0.266 18.641 8.078 1 95.69 105 VAL A C 1
ATOM 791 O O . VAL A 1 105 ? -0.646 18.922 7.301 1 95.69 105 VAL A O 1
ATOM 794 N N . VAL A 1 106 ? 0.384 19.094 9.297 1 95 106 VAL A N 1
ATOM 795 C CA . VAL A 1 106 ? -0.681 19.922 9.859 1 95 106 VAL A CA 1
ATOM 796 C C . VAL A 1 106 ? -0.11 21.25 10.32 1 95 106 VAL A C 1
ATOM 798 O O . VAL A 1 106 ? 0.99 21.312 10.875 1 95 106 VAL A O 1
ATOM 801 N N . GLU A 1 107 ? -0.774 22.297 9.883 1 92.31 107 GLU A N 1
ATOM 802 C CA . GLU A 1 107 ? -0.412 23.625 10.383 1 92.31 107 GLU A CA 1
ATOM 803 C C . GLU A 1 107 ? -0.958 23.844 11.789 1 92.31 107 GLU A C 1
ATOM 805 O O . GLU A 1 107 ? -1.688 23.016 12.32 1 92.31 107 GLU A O 1
ATOM 810 N N . HIS A 1 108 ? -0.491 24.984 12.297 1 84.75 108 HIS A N 1
ATOM 811 C CA . HIS A 1 108 ? -1.029 25.406 13.594 1 84.75 108 HIS A CA 1
ATOM 812 C C . HIS A 1 108 ? -2.553 25.469 13.555 1 84.75 108 HIS A C 1
ATOM 814 O O . HIS A 1 108 ? -3.133 25.953 12.586 1 84.75 108 HIS A O 1
ATOM 820 N N . GLY A 1 109 ? -3.26 24.781 14.391 1 81.19 109 GLY A N 1
ATOM 821 C CA . GLY A 1 109 ? -4.711 24.766 14.445 1 81.19 109 GLY A CA 1
ATOM 822 C C . GLY A 1 109 ? -5.305 23.422 14.047 1 81.19 109 GLY A C 1
ATOM 823 O O . GLY A 1 109 ? -6.52 23.234 14.109 1 81.19 109 GLY A O 1
ATOM 824 N N . GLY A 1 110 ? -4.5 22.672 13.5 1 86.12 110 GLY A N 1
ATOM 825 C CA . GLY A 1 110 ? -4.957 21.297 13.273 1 86.12 110 GLY A CA 1
ATOM 826 C C . GLY A 1 110 ? -5.371 21.047 11.836 1 86.12 110 GLY A C 1
ATOM 827 O O . GLY A 1 110 ? -5.789 19.938 11.492 1 86.12 110 GLY A O 1
ATOM 828 N N . VAL A 1 111 ? -5.176 22.078 10.938 1 89.56 111 VAL A N 1
ATOM 829 C CA . VAL A 1 111 ? -5.609 21.984 9.547 1 89.56 111 VAL A CA 1
ATOM 830 C C . VAL A 1 111 ? -4.547 21.25 8.727 1 89.56 111 VAL A C 1
ATOM 832 O O . VAL A 1 111 ? -3.393 21.672 8.672 1 89.56 111 VAL A O 1
ATOM 835 N N . PRO A 1 112 ? -4.984 20.156 8.148 1 93.5 112 PRO A N 1
ATOM 836 C CA . PRO A 1 112 ? -4.008 19.453 7.305 1 93.5 112 PRO A CA 1
ATOM 837 C C . PRO A 1 112 ? -3.662 20.234 6.039 1 93.5 112 PRO A C 1
ATOM 839 O O . PRO A 1 112 ? -4.559 20.75 5.355 1 93.5 112 PRO A O 1
ATOM 842 N N . VAL A 1 113 ? -2.365 20.281 5.719 1 92.88 113 VAL A N 1
ATOM 843 C CA . VAL A 1 113 ? -1.949 21.078 4.562 1 92.88 113 VAL A CA 1
ATOM 844 C C . VAL A 1 113 ? -1.211 20.188 3.566 1 92.88 113 VAL A C 1
ATOM 846 O O . VAL A 1 113 ? -0.915 20.609 2.447 1 92.88 113 VAL A O 1
ATOM 849 N N . GLY A 1 114 ? -0.882 18.969 3.963 1 92.5 114 GLY A N 1
ATOM 850 C CA . GLY A 1 114 ? -0.188 18.078 3.053 1 92.5 114 GLY A CA 1
ATOM 851 C C . GLY A 1 114 ? 0.097 16.703 3.658 1 92.5 114 GLY A C 1
ATOM 852 O O . GLY A 1 114 ? -0.409 16.391 4.734 1 92.5 114 GLY A O 1
ATOM 853 N N . VAL A 1 115 ? 0.792 15.938 2.904 1 92.12 115 VAL A N 1
ATOM 854 C CA . VAL A 1 115 ? 1.262 14.625 3.326 1 92.12 115 VAL A CA 1
ATOM 855 C C . VAL A 1 115 ? 2.695 14.406 2.848 1 92.12 115 VAL A C 1
ATOM 857 O O . VAL A 1 115 ? 3.062 14.836 1.751 1 92.12 115 VAL A O 1
ATOM 860 N N . VAL A 1 116 ? 3.447 13.836 3.684 1 90.12 116 VAL A N 1
ATOM 861 C CA . VAL A 1 116 ? 4.785 13.43 3.277 1 90.12 116 VAL A CA 1
ATOM 862 C C . VAL A 1 116 ? 4.906 11.906 3.342 1 90.12 116 VAL A C 1
ATOM 864 O O . VAL A 1 116 ? 4.461 11.281 4.309 1 90.12 116 VAL A O 1
ATOM 867 N N . THR A 1 117 ? 5.398 11.344 2.289 1 85.19 117 THR A N 1
ATOM 868 C CA . THR A 1 117 ? 5.562 9.898 2.227 1 85.19 117 THR A CA 1
ATOM 869 C C . THR A 1 117 ? 7.039 9.516 2.277 1 85.19 117 THR A C 1
ATOM 871 O O . THR A 1 117 ? 7.91 10.383 2.148 1 85.19 117 THR A O 1
ATOM 874 N N . LEU A 1 118 ? 7.242 8.266 2.531 1 80.31 118 LEU A N 1
ATOM 875 C CA . LEU A 1 118 ? 8.602 7.738 2.492 1 80.31 118 LEU A CA 1
ATOM 876 C C . LEU A 1 118 ? 9.242 7.988 1.129 1 80.31 118 LEU A C 1
ATOM 878 O O . LEU A 1 118 ? 10.438 8.258 1.041 1 80.31 118 LEU A O 1
ATOM 882 N N . GLY A 1 119 ? 8.453 7.895 0.104 1 77 119 GLY A N 1
ATOM 883 C CA . GLY A 1 119 ? 8.945 8.188 -1.231 1 77 119 GLY A CA 1
ATOM 884 C C . GLY A 1 119 ? 9.414 9.617 -1.396 1 77 119 GLY A C 1
ATOM 885 O O . GLY A 1 119 ? 10.414 9.883 -2.072 1 77 119 GLY A O 1
ATOM 886 N N . ASP A 1 120 ? 8.727 10.531 -0.878 1 79.69 120 ASP A N 1
ATOM 887 C CA . ASP A 1 120 ? 9.125 11.938 -0.912 1 79.69 120 ASP A CA 1
ATOM 888 C C . ASP A 1 120 ? 10.484 12.133 -0.26 1 79.69 120 ASP A C 1
ATOM 890 O O . ASP A 1 120 ? 11.305 12.914 -0.75 1 79.69 120 ASP A O 1
ATOM 894 N N . LEU A 1 121 ? 10.68 11.469 0.865 1 80.56 121 LEU A N 1
ATOM 895 C CA . LEU A 1 121 ? 11.938 11.586 1.591 1 80.56 121 LEU A CA 1
ATOM 896 C C . LEU A 1 121 ? 13.086 10.969 0.795 1 80.56 121 LEU A C 1
ATOM 898 O O . LEU A 1 121 ? 14.188 11.523 0.755 1 80.56 121 LEU A O 1
ATOM 902 N N . ALA A 1 122 ? 12.828 9.836 0.228 1 73.12 122 ALA A N 1
ATOM 903 C CA . ALA A 1 122 ? 13.844 9.141 -0.568 1 73.12 122 ALA A CA 1
ATOM 904 C C . ALA A 1 122 ? 14.281 9.992 -1.757 1 73.12 122 ALA A C 1
ATOM 906 O O . ALA A 1 122 ? 15.461 10 -2.119 1 73.12 122 ALA A O 1
ATOM 907 N N . ALA A 1 123 ? 13.352 10.57 -2.34 1 71.44 123 ALA A N 1
ATOM 908 C CA . ALA A 1 123 ? 13.648 11.422 -3.49 1 71.44 123 ALA A CA 1
ATOM 909 C C . ALA A 1 123 ? 14.555 12.586 -3.096 1 71.44 123 ALA A C 1
ATOM 911 O O . ALA A 1 123 ? 15.352 13.062 -3.906 1 71.44 123 ALA A O 1
ATOM 912 N N . THR A 1 124 ? 14.375 12.992 -1.915 1 65.69 124 THR A N 1
ATOM 913 C CA . THR A 1 124 ? 15.211 14.078 -1.418 1 65.69 124 THR A CA 1
ATOM 914 C C . THR A 1 124 ? 16.641 13.602 -1.209 1 65.69 124 THR A C 1
ATOM 916 O O . THR A 1 124 ? 17.594 14.328 -1.489 1 65.69 124 THR A O 1
ATOM 919 N N . ASP A 1 125 ? 16.797 12.391 -0.679 1 65.38 125 ASP A N 1
ATOM 920 C CA . ASP A 1 125 ? 18.125 11.859 -0.387 1 65.38 125 ASP A CA 1
ATOM 921 C C . ASP A 1 125 ? 18.906 11.578 -1.673 1 65.38 125 ASP A C 1
ATOM 923 O O . ASP A 1 125 ? 20.094 11.898 -1.771 1 65.38 125 ASP A O 1
ATOM 927 N N . ASP A 1 126 ? 18.297 10.891 -2.506 1 62.75 126 ASP A N 1
ATOM 928 C CA . ASP A 1 126 ? 18.922 10.672 -3.809 1 62.75 126 ASP A CA 1
ATOM 929 C C . ASP A 1 126 ? 17.906 10.852 -4.934 1 62.75 126 ASP A C 1
ATOM 931 O O . ASP A 1 126 ? 17.312 9.875 -5.395 1 62.75 126 ASP A O 1
ATOM 935 N N . PRO A 1 127 ? 17.844 12.102 -5.316 1 56.62 127 PRO A N 1
ATOM 936 C CA . PRO A 1 127 ? 16.812 12.43 -6.309 1 56.62 127 PRO A CA 1
ATOM 937 C C . PRO A 1 127 ? 17.031 11.711 -7.641 1 56.62 127 PRO A C 1
ATOM 939 O O . PRO A 1 127 ? 16.109 11.609 -8.445 1 56.62 127 PRO A O 1
ATOM 942 N N . HIS A 1 128 ? 18.141 11.242 -7.793 1 57.75 128 HIS A N 1
ATOM 943 C CA . HIS A 1 128 ? 18.438 10.641 -9.094 1 57.75 128 HIS A CA 1
ATOM 944 C C . HIS A 1 128 ? 18.312 9.125 -9.039 1 57.75 128 HIS A C 1
ATOM 946 O O . HIS A 1 128 ? 18.562 8.445 -10.039 1 57.75 128 HIS A O 1
ATOM 952 N N . SER A 1 129 ? 17.812 8.711 -7.895 1 62.69 129 SER A N 1
ATOM 953 C CA . SER A 1 129 ? 17.75 7.258 -7.82 1 62.69 129 SER A CA 1
ATOM 954 C C . SER A 1 129 ? 16.438 6.738 -8.398 1 62.69 129 SER A C 1
ATOM 956 O O . SER A 1 129 ? 15.398 7.398 -8.281 1 62.69 129 SER A O 1
ATOM 958 N N . ALA A 1 130 ? 16.547 5.781 -9.234 1 60.59 130 ALA A N 1
ATOM 959 C CA . ALA A 1 130 ? 15.352 5.102 -9.727 1 60.59 130 ALA A CA 1
ATOM 960 C C . ALA A 1 130 ? 14.359 4.863 -8.602 1 60.59 130 ALA A C 1
ATOM 962 O O . ALA A 1 130 ? 13.148 4.973 -8.797 1 60.59 130 ALA A O 1
ATOM 963 N N . LEU A 1 131 ? 14.906 4.758 -7.395 1 61.81 131 LEU A N 1
ATOM 964 C CA . LEU A 1 131 ? 14.078 4.508 -6.223 1 61.81 131 LEU A CA 1
ATOM 965 C C . LEU A 1 131 ? 13.227 5.73 -5.895 1 61.81 131 LEU A C 1
ATOM 967 O O . LEU A 1 131 ? 12.055 5.598 -5.531 1 61.81 131 LEU A O 1
ATOM 971 N N . ALA A 1 132 ? 13.852 6.777 -6.129 1 63.28 132 ALA A N 1
ATOM 972 C CA . ALA A 1 132 ? 13.141 8.023 -5.875 1 63.28 132 ALA A CA 1
ATOM 973 C C . ALA A 1 132 ? 11.977 8.211 -6.852 1 63.28 132 ALA A C 1
ATOM 975 O O . ALA A 1 132 ? 10.875 8.594 -6.449 1 63.28 132 ALA A O 1
ATOM 976 N N . ASP A 1 133 ? 12.227 7.812 -8.109 1 63.62 133 ASP A N 1
ATOM 977 C CA . ASP A 1 133 ? 11.211 7.957 -9.148 1 63.62 133 ASP A CA 1
ATOM 978 C C . ASP A 1 133 ? 10.023 7.031 -8.883 1 63.62 133 ASP A C 1
ATOM 980 O O . ASP A 1 133 ? 8.875 7.445 -8.992 1 63.62 133 ASP A O 1
ATOM 984 N N . ILE A 1 134 ? 10.328 5.902 -8.539 1 63.62 134 ILE A N 1
ATOM 985 C CA . ILE A 1 134 ? 9.305 4.891 -8.305 1 63.62 134 ILE A CA 1
ATOM 986 C C . ILE A 1 134 ? 8.484 5.27 -7.074 1 63.62 134 ILE A C 1
ATOM 988 O O . ILE A 1 134 ? 7.254 5.152 -7.078 1 63.62 134 ILE A O 1
ATOM 992 N N . SER A 1 135 ? 9.227 5.703 -6.086 1 62.25 135 SER A N 1
ATOM 993 C CA . SER A 1 135 ? 8.578 6.012 -4.816 1 62.25 135 SER A CA 1
ATOM 994 C C . SER A 1 135 ? 7.594 7.164 -4.965 1 62.25 135 SER A C 1
ATOM 996 O O . SER A 1 135 ? 6.566 7.203 -4.289 1 62.25 135 SER A O 1
ATOM 998 N N . ARG A 1 136 ? 7.977 8.062 -5.898 1 59.06 136 ARG A N 1
ATOM 999 C CA . ARG A 1 136 ? 7.113 9.227 -6.125 1 59.06 136 ARG A CA 1
ATOM 1000 C C . ARG A 1 136 ? 5.91 8.852 -6.984 1 59.06 136 ARG A C 1
ATOM 1002 O O . ARG A 1 136 ? 4.871 9.508 -6.926 1 59.06 136 ARG A O 1
ATOM 1009 N N . ALA A 1 137 ? 6.289 7.801 -7.773 1 56.94 137 ALA A N 1
ATOM 1010 C CA . ALA A 1 137 ? 5.207 7.43 -8.688 1 56.94 137 ALA A CA 1
ATOM 1011 C C . ALA A 1 137 ? 4.086 6.711 -7.938 1 56.94 137 ALA A C 1
ATOM 1013 O O . ALA A 1 137 ? 4.34 6 -6.961 1 56.94 137 ALA A O 1
ATOM 1014 N N . ALA A 1 138 ? 2.918 7.289 -8.07 1 50.97 138 ALA A N 1
ATOM 1015 C CA . ALA A 1 138 ? 1.771 6.559 -7.539 1 50.97 138 ALA A CA 1
ATOM 1016 C C . ALA A 1 138 ? 1.872 5.07 -7.859 1 50.97 138 ALA A C 1
ATOM 1018 O O . ALA A 1 138 ? 2.326 4.691 -8.945 1 50.97 138 ALA A O 1
ATOM 1019 N N . PRO A 1 139 ? 2.008 4.227 -6.77 1 46.81 139 PRO A N 1
ATOM 1020 C CA . PRO A 1 139 ? 2.068 2.809 -7.125 1 46.81 139 PRO A CA 1
ATOM 1021 C C . PRO A 1 139 ? 1.128 2.447 -8.273 1 46.81 139 PRO A C 1
ATOM 1023 O O . PRO A 1 139 ? -0.037 2.854 -8.273 1 46.81 139 PRO A O 1
ATOM 1026 N N . GLY A 1 140 ? 1.807 2.402 -9.43 1 39.53 140 GLY A N 1
ATOM 1027 C CA . GLY A 1 140 ? 0.989 1.961 -10.555 1 39.53 140 GLY A CA 1
ATOM 1028 C C . GLY A 1 140 ? 0.206 0.696 -10.258 1 39.53 140 GLY A C 1
ATOM 1029 O O . GLY A 1 140 ? 0.419 0.053 -9.227 1 39.53 140 GLY A O 1
ATOM 1030 N N . HIS A 1 141 ? -0.918 0.348 -11.008 1 38.81 141 HIS A N 1
ATOM 1031 C CA . HIS A 1 141 ? -1.795 -0.816 -10.977 1 38.81 141 HIS A CA 1
ATOM 1032 C C . HIS A 1 141 ? -1.032 -2.092 -11.312 1 38.81 141 HIS A C 1
ATOM 1034 O O . HIS A 1 141 ? -0.052 -2.053 -12.062 1 38.81 141 HIS A O 1
ATOM 1040 N N . MET B 1 1 ? 25.875 -0.315 -5.016 1 59.62 1 MET B N 1
ATOM 1041 C CA . MET B 1 1 ? 26.406 -1.413 -5.812 1 59.62 1 MET B CA 1
ATOM 1042 C C . MET B 1 1 ? 25.297 -2.338 -6.293 1 59.62 1 MET B C 1
ATOM 1044 O O . MET B 1 1 ? 24.328 -2.568 -5.574 1 59.62 1 MET B O 1
ATOM 1048 N N . THR B 1 2 ? 25.344 -2.723 -7.566 1 78.5 2 THR B N 1
ATOM 1049 C CA . THR B 1 2 ? 24.406 -3.652 -8.188 1 78.5 2 THR B CA 1
ATOM 1050 C C . THR B 1 2 ? 24.5 -5.031 -7.539 1 78.5 2 THR B C 1
ATOM 1052 O O . THR B 1 2 ? 25.609 -5.57 -7.379 1 78.5 2 THR B O 1
ATOM 1055 N N . ARG B 1 3 ? 23.453 -5.508 -6.859 1 90.25 3 ARG B N 1
ATOM 1056 C CA . ARG B 1 3 ? 23.391 -6.828 -6.242 1 90.25 3 ARG B CA 1
ATOM 1057 C C . ARG B 1 3 ? 22.469 -7.754 -7.016 1 90.25 3 ARG B C 1
ATOM 1059 O O . ARG B 1 3 ? 21.734 -7.312 -7.906 1 90.25 3 ARG B O 1
ATOM 1066 N N . ARG B 1 4 ? 22.719 -9.078 -6.664 1 95.25 4 ARG B N 1
ATOM 1067 C CA . ARG B 1 4 ? 21.781 -10.047 -7.223 1 95.25 4 ARG B CA 1
ATOM 1068 C C . ARG B 1 4 ? 20.5 -10.086 -6.418 1 95.25 4 ARG B C 1
ATOM 1070 O O . ARG B 1 4 ? 20.516 -9.914 -5.195 1 95.25 4 ARG B O 1
ATOM 1077 N N . ILE B 1 5 ? 19.375 -10.391 -7.078 1 95.31 5 ILE B N 1
ATOM 1078 C CA . ILE B 1 5 ? 18.047 -10.391 -6.477 1 95.31 5 ILE B CA 1
ATOM 1079 C C . ILE B 1 5 ? 17.984 -11.438 -5.363 1 95.31 5 ILE B C 1
ATOM 1081 O O . ILE B 1 5 ? 17.422 -11.188 -4.301 1 95.31 5 ILE B O 1
ATOM 1085 N N . ARG B 1 6 ? 18.594 -12.57 -5.527 1 93.88 6 ARG B N 1
ATOM 1086 C CA . ARG B 1 6 ? 18.547 -13.641 -4.539 1 93.88 6 ARG B CA 1
ATOM 1087 C C . ARG B 1 6 ? 19.125 -13.188 -3.203 1 93.88 6 ARG B C 1
ATOM 1089 O O . ARG B 1 6 ? 18.781 -13.734 -2.152 1 93.88 6 ARG B O 1
ATOM 1096 N N . ASP B 1 7 ? 19.922 -12.188 -3.189 1 92.25 7 ASP B N 1
ATOM 1097 C CA . ASP B 1 7 ? 20.609 -11.727 -1.985 1 92.25 7 ASP B CA 1
ATOM 1098 C C . ASP B 1 7 ? 19.781 -10.672 -1.249 1 92.25 7 ASP B C 1
ATOM 1100 O O . ASP B 1 7 ? 20.109 -10.289 -0.127 1 92.25 7 ASP B O 1
ATOM 1104 N N . VAL B 1 8 ? 18.703 -10.219 -1.922 1 89.56 8 VAL B N 1
ATOM 1105 C CA . VAL B 1 8 ? 17.984 -9.094 -1.312 1 89.56 8 VAL B CA 1
ATOM 1106 C C . VAL B 1 8 ? 16.516 -9.438 -1.163 1 89.56 8 VAL B C 1
ATOM 1108 O O . VAL B 1 8 ? 15.781 -8.773 -0.421 1 89.56 8 VAL B O 1
ATOM 1111 N N . MET B 1 9 ? 16.047 -10.414 -1.821 1 90.06 9 MET B N 1
ATOM 1112 C CA . MET B 1 9 ? 14.625 -10.734 -1.833 1 90.06 9 MET B CA 1
ATOM 1113 C C . MET B 1 9 ? 14.203 -11.383 -0.519 1 90.06 9 MET B C 1
ATOM 1115 O O . MET B 1 9 ? 15.039 -11.914 0.213 1 90.06 9 MET B O 1
ATOM 1119 N N . SER B 1 10 ? 12.922 -11.242 -0.208 1 88 10 SER B N 1
ATOM 1120 C CA . SER B 1 10 ? 12.32 -12.016 0.872 1 88 10 SER B CA 1
ATOM 1121 C C . SER B 1 10 ? 11.703 -13.305 0.348 1 88 10 SER B C 1
ATOM 1123 O O . SER B 1 10 ? 11.227 -13.359 -0.789 1 88 10 SER B O 1
ATOM 1125 N N . PRO B 1 11 ? 11.789 -14.32 1.168 1 84.69 11 PRO B N 1
ATOM 1126 C CA . PRO B 1 11 ? 11.164 -15.562 0.722 1 84.69 11 PRO B CA 1
ATOM 1127 C C . PRO B 1 11 ? 9.656 -15.43 0.508 1 84.69 11 PRO B C 1
ATOM 1129 O O . PRO B 1 11 ? 9.016 -14.578 1.13 1 84.69 11 PRO B O 1
ATOM 1132 N N . ALA B 1 12 ? 9.227 -16.234 -0.493 1 75.19 12 ALA B N 1
ATOM 1133 C CA . ALA B 1 12 ? 7.789 -16.234 -0.755 1 75.19 12 ALA B CA 1
ATOM 1134 C C . ALA B 1 12 ? 7.027 -16.891 0.395 1 75.19 12 ALA B C 1
ATOM 1136 O O . ALA B 1 12 ? 7.094 -18.109 0.581 1 75.19 12 ALA B O 1
ATOM 1137 N N . ALA B 1 13 ? 6.398 -16.031 1.216 1 71.19 13 ALA B N 1
ATOM 1138 C CA . ALA B 1 13 ? 5.852 -16.672 2.408 1 71.19 13 ALA B CA 1
ATOM 1139 C C . ALA B 1 13 ? 4.344 -16.875 2.273 1 71.19 13 ALA B C 1
ATOM 1141 O O . ALA B 1 13 ? 3.818 -17.922 2.68 1 71.19 13 ALA B O 1
ATOM 1142 N N . VAL B 1 14 ? 3.59 -16.078 1.612 1 90.19 14 VAL B N 1
ATOM 1143 C CA . VAL B 1 14 ? 2.139 -16.25 1.632 1 90.19 14 VAL B CA 1
ATOM 1144 C C . VAL B 1 14 ? 1.612 -16.344 0.202 1 90.19 14 VAL B C 1
ATOM 1146 O O . VAL B 1 14 ? 1.792 -15.43 -0.601 1 90.19 14 VAL B O 1
ATOM 1149 N N . ALA B 1 15 ? 1.139 -17.516 -0.132 1 94.44 15 ALA B N 1
ATOM 1150 C CA . ALA B 1 15 ? 0.551 -17.781 -1.444 1 94.44 15 ALA B CA 1
ATOM 1151 C C . ALA B 1 15 ? -0.861 -18.344 -1.312 1 94.44 15 ALA B C 1
ATOM 1153 O O . ALA B 1 15 ? -1.147 -19.109 -0.388 1 94.44 15 ALA B O 1
ATOM 1154 N N . VAL B 1 16 ? -1.689 -17.969 -2.225 1 96.19 16 VAL B N 1
ATOM 1155 C CA . VAL B 1 16 ? -3.057 -18.484 -2.238 1 96.19 16 VAL B CA 1
ATOM 1156 C C . VAL B 1 16 ? -3.428 -18.938 -3.648 1 96.19 16 VAL B C 1
ATOM 1158 O O . VAL B 1 16 ? -2.789 -18.531 -4.625 1 96.19 16 VAL B O 1
ATOM 1161 N N . GLU B 1 17 ? -4.473 -19.75 -3.73 1 96.44 17 GLU B N 1
ATOM 1162 C CA . GLU B 1 17 ? -4.996 -20.172 -5.027 1 96.44 17 GLU B CA 1
ATOM 1163 C C . GLU B 1 17 ? -5.957 -19.125 -5.598 1 96.44 17 GLU B C 1
ATOM 1165 O O . GLU B 1 17 ? -6.543 -18.344 -4.848 1 96.44 17 GLU B O 1
ATOM 1170 N N . PRO B 1 18 ? -6.164 -19.188 -6.961 1 96.06 18 PRO B N 1
ATOM 1171 C CA . PRO B 1 18 ? -7.051 -18.203 -7.602 1 96.06 18 PRO B CA 1
ATOM 1172 C C . PRO B 1 18 ? -8.484 -18.266 -7.074 1 96.06 18 PRO B C 1
ATOM 1174 O O . PRO B 1 18 ? -9.18 -17.25 -7.051 1 96.06 18 PRO B O 1
ATO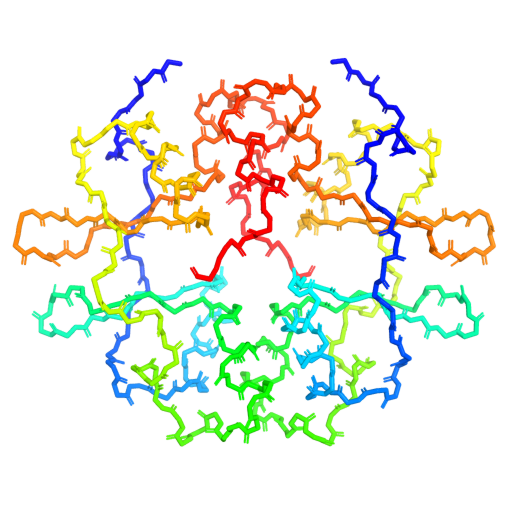M 1177 N N . MET B 1 19 ? -8.891 -19.344 -6.547 1 97.19 19 MET B N 1
ATOM 1178 C CA . MET B 1 19 ? -10.281 -19.5 -6.133 1 97.19 19 MET B CA 1
ATOM 1179 C C . MET B 1 19 ? -10.477 -19.078 -4.684 1 97.19 19 MET B C 1
ATOM 1181 O O . MET B 1 19 ? -11.602 -18.984 -4.203 1 97.19 19 MET B O 1
ATOM 1185 N N . THR B 1 20 ? -9.398 -18.859 -3.998 1 97.62 20 THR B N 1
ATOM 1186 C CA . THR B 1 20 ? -9.5 -18.297 -2.65 1 97.62 20 THR B CA 1
ATOM 1187 C C . THR B 1 20 ? -10.312 -17.016 -2.652 1 97.62 20 THR B C 1
ATOM 1189 O O . THR B 1 20 ? -10.211 -16.219 -3.584 1 97.62 20 THR B O 1
ATOM 1192 N N . THR B 1 21 ? -11.117 -16.781 -1.623 1 98.5 21 THR B N 1
ATOM 1193 C CA . THR B 1 21 ? -11.922 -15.562 -1.575 1 98.5 21 THR B CA 1
ATOM 1194 C C . THR B 1 21 ? -11.07 -14.359 -1.183 1 98.5 21 THR B C 1
ATOM 1196 O O . THR B 1 21 ? -10.062 -14.508 -0.49 1 98.5 21 THR B O 1
ATOM 1199 N N . VAL B 1 22 ? -11.523 -13.227 -1.553 1 98.31 22 VAL B N 1
ATOM 1200 C CA . VAL B 1 22 ? -10.867 -11.969 -1.205 1 98.31 22 VAL B CA 1
ATOM 1201 C C . VAL B 1 22 ? -10.859 -11.797 0.312 1 98.31 22 VAL B C 1
ATOM 1203 O O . VAL B 1 22 ? -9.859 -11.344 0.885 1 98.31 22 VAL B O 1
ATOM 1206 N N . ALA B 1 23 ? -11.922 -12.188 0.946 1 98.5 23 ALA B N 1
ATOM 1207 C CA . ALA B 1 23 ? -12 -12.094 2.4 1 98.5 23 ALA B CA 1
ATOM 1208 C C . ALA B 1 23 ? -10.906 -12.93 3.064 1 98.5 23 ALA B C 1
ATOM 1210 O O . ALA B 1 23 ? -10.242 -12.469 3.996 1 98.5 23 ALA B O 1
ATOM 1211 N N . ARG B 1 24 ? -10.711 -14.117 2.572 1 98.25 24 ARG B N 1
ATOM 1212 C CA . ARG B 1 24 ? -9.68 -14.992 3.131 1 98.25 24 ARG B CA 1
ATOM 1213 C C . ARG B 1 24 ? -8.289 -14.406 2.904 1 98.25 24 ARG B C 1
ATOM 1215 O O . ARG B 1 24 ? -7.438 -14.461 3.791 1 98.25 24 ARG B O 1
ATOM 1222 N N . ALA B 1 25 ? -8.094 -13.93 1.75 1 98 25 ALA B N 1
ATOM 1223 C CA . ALA B 1 25 ? -6.816 -13.289 1.463 1 98 25 ALA B CA 1
ATOM 1224 C C . ALA B 1 25 ? -6.566 -12.117 2.412 1 98 25 ALA B C 1
ATOM 1226 O O . ALA B 1 25 ? -5.457 -11.953 2.924 1 98 25 ALA B O 1
ATOM 1227 N N . ALA B 1 26 ? -7.578 -11.32 2.619 1 98.19 26 ALA B N 1
ATOM 1228 C CA . ALA B 1 26 ? -7.457 -10.188 3.529 1 98.19 26 ALA B CA 1
ATOM 1229 C C . ALA B 1 26 ? -7.113 -10.648 4.941 1 98.19 26 ALA B C 1
ATOM 1231 O O . ALA B 1 26 ? -6.27 -10.047 5.609 1 98.19 26 ALA B O 1
ATOM 1232 N N . ARG B 1 27 ? -7.719 -11.648 5.348 1 98.38 27 ARG B N 1
ATOM 1233 C CA . ARG B 1 27 ? -7.426 -12.195 6.668 1 98.38 27 ARG B CA 1
ATOM 1234 C C . ARG B 1 27 ? -5.984 -12.695 6.75 1 98.38 27 ARG B C 1
ATOM 1236 O O . ARG B 1 27 ? -5.312 -12.5 7.762 1 98.38 27 ARG B O 1
ATOM 1243 N N . LEU B 1 28 ? -5.543 -13.328 5.754 1 96.81 28 LEU B N 1
ATOM 1244 C CA . LEU B 1 28 ? -4.16 -13.789 5.707 1 96.81 28 LEU B CA 1
ATOM 1245 C C . LEU B 1 28 ? -3.191 -12.609 5.762 1 96.81 28 LEU B C 1
ATOM 1247 O O . LEU B 1 28 ? -2.16 -12.68 6.434 1 96.81 28 LEU B O 1
ATOM 1251 N N . MET B 1 29 ? -3.553 -11.562 5.051 1 94.69 29 MET B N 1
ATOM 1252 C CA . MET B 1 29 ? -2.721 -10.359 5.098 1 94.69 29 MET B CA 1
ATOM 1253 C C . MET B 1 29 ? -2.613 -9.828 6.523 1 94.69 29 MET B C 1
ATOM 1255 O O . MET B 1 29 ? -1.531 -9.438 6.961 1 94.69 29 MET B O 1
ATOM 1259 N N . ARG B 1 30 ? -3.67 -9.859 7.195 1 94.62 30 ARG B N 1
ATOM 1260 C CA . ARG B 1 30 ? -3.68 -9.391 8.578 1 94.62 30 ARG B CA 1
ATOM 1261 C C . ARG B 1 30 ? -2.871 -10.32 9.477 1 94.62 30 ARG B C 1
ATOM 1263 O O . ARG B 1 30 ? -2.027 -9.859 10.25 1 94.62 30 ARG B O 1
ATOM 1270 N N . GLU B 1 31 ? -3.113 -11.578 9.352 1 94.62 31 GLU B N 1
ATOM 1271 C CA . GLU B 1 31 ? -2.465 -12.586 10.188 1 94.62 31 GLU B CA 1
ATOM 1272 C C . GLU B 1 31 ? -0.953 -12.578 9.977 1 94.62 31 GLU B C 1
ATOM 1274 O O . GLU B 1 31 ? -0.189 -12.742 10.93 1 94.62 31 GLU B O 1
ATOM 1279 N N . GLU B 1 32 ? -0.549 -12.422 8.797 1 90.5 32 GLU B N 1
ATOM 1280 C CA . GLU B 1 32 ? 0.864 -12.539 8.453 1 90.5 32 GLU B CA 1
ATOM 1281 C C . GLU B 1 32 ? 1.529 -11.164 8.375 1 90.5 32 GLU B C 1
ATOM 1283 O O . GLU B 1 32 ? 2.736 -11.062 8.148 1 90.5 32 GLU B O 1
ATOM 1288 N N . ASP B 1 33 ? 0.703 -10.156 8.469 1 88.31 33 ASP B N 1
ATOM 1289 C CA . ASP B 1 33 ? 1.154 -8.773 8.414 1 88.31 33 ASP B CA 1
ATOM 1290 C C . ASP B 1 33 ? 1.888 -8.484 7.105 1 88.31 33 ASP B C 1
ATOM 1292 O O . ASP B 1 33 ? 3.021 -8 7.117 1 88.31 33 ASP B O 1
ATOM 1296 N N . VAL B 1 34 ? 1.24 -8.781 6.012 1 87.06 34 VAL B N 1
ATOM 1297 C CA . VAL B 1 34 ? 1.747 -8.508 4.668 1 87.06 34 VAL B CA 1
ATOM 1298 C C . VAL B 1 34 ? 0.706 -7.727 3.873 1 87.06 34 VAL B C 1
ATOM 1300 O O . VAL B 1 34 ? -0.495 -7.844 4.125 1 87.06 34 VAL B O 1
ATOM 1303 N N . GLY B 1 35 ? 1.175 -6.934 2.906 1 88.94 35 GLY B N 1
ATOM 1304 C CA . GLY B 1 35 ? 0.271 -6.137 2.094 1 88.94 35 GLY B CA 1
ATOM 1305 C C . GLY B 1 35 ? -0.044 -6.773 0.752 1 88.94 35 GLY B C 1
ATOM 1306 O O . GLY B 1 35 ? -0.695 -6.156 -0.094 1 88.94 35 GLY B O 1
ATOM 1307 N N . ASP B 1 36 ? 0.474 -7.945 0.565 1 90.75 36 ASP B N 1
ATOM 1308 C CA . ASP B 1 36 ? 0.225 -8.641 -0.694 1 90.75 36 ASP B CA 1
ATOM 1309 C C . ASP B 1 36 ? 0.355 -10.148 -0.52 1 90.75 36 ASP B C 1
ATOM 1311 O O . ASP B 1 36 ? 0.963 -10.617 0.444 1 90.75 36 ASP B O 1
ATOM 1315 N N . VAL B 1 37 ? -0.278 -10.875 -1.443 1 93.62 37 VAL B N 1
ATOM 1316 C CA . VAL B 1 37 ? -0.125 -12.328 -1.529 1 93.62 37 VAL B CA 1
ATOM 1317 C C . VAL B 1 37 ? 0.14 -12.734 -2.977 1 93.62 37 VAL B C 1
ATOM 1319 O O . VAL B 1 37 ? -0.327 -12.078 -3.908 1 93.62 37 VAL B O 1
ATOM 1322 N N . LEU B 1 38 ? 0.914 -13.812 -3.09 1 94.38 38 LEU B N 1
ATOM 1323 C CA . LEU B 1 38 ? 1.092 -14.406 -4.414 1 94.38 38 LEU B CA 1
ATOM 1324 C C . LEU B 1 38 ? -0.065 -15.336 -4.754 1 94.38 38 LEU B C 1
ATOM 1326 O O . LEU B 1 38 ? -0.538 -16.078 -3.893 1 94.38 38 LEU B O 1
ATOM 1330 N N . VAL B 1 39 ? -0.519 -15.203 -5.953 1 95.38 39 VAL B N 1
ATOM 1331 C CA . VAL B 1 39 ? -1.543 -16.109 -6.449 1 95.38 39 VAL B CA 1
ATOM 1332 C C . VAL B 1 39 ? -0.898 -17.203 -7.309 1 95.38 39 VAL B C 1
ATOM 1334 O O . VAL B 1 39 ? -0.277 -16.891 -8.328 1 95.38 39 VAL B O 1
ATOM 1337 N N . THR B 1 40 ? -1.025 -18.375 -6.82 1 94 40 THR B N 1
ATOM 1338 C CA . THR B 1 40 ? -0.375 -19.484 -7.52 1 94 40 THR B CA 1
ATOM 1339 C C . THR B 1 40 ? -1.388 -20.562 -7.875 1 94 40 THR B C 1
ATOM 1341 O O . THR B 1 40 ? -2.389 -20.75 -7.18 1 94 40 THR B O 1
ATOM 1344 N N . TYR B 1 41 ? -1.172 -21.141 -9.023 1 91.12 41 TYR B N 1
ATOM 1345 C CA . TYR B 1 41 ? -1.924 -22.297 -9.492 1 91.12 41 TYR B CA 1
ATOM 1346 C C . TYR B 1 41 ? -0.985 -23.422 -9.93 1 91.12 41 TYR B C 1
ATOM 1348 O O . TYR B 1 41 ? -0.147 -23.219 -10.812 1 91.12 41 TYR B O 1
ATOM 1356 N N . ASP B 1 42 ? -1.105 -24.609 -9.32 1 89.56 42 ASP B N 1
ATOM 1357 C CA . ASP B 1 42 ? -0.254 -25.75 -9.617 1 89.56 42 ASP B CA 1
ATOM 1358 C C . ASP B 1 42 ? 1.224 -25.375 -9.531 1 89.56 42 ASP B C 1
ATOM 1360 O O . ASP B 1 42 ? 1.992 -25.641 -10.461 1 89.56 42 ASP B O 1
ATOM 1364 N N . CYS B 1 43 ? 1.643 -24.562 -8.68 1 85.25 43 CYS B N 1
ATOM 1365 C CA . CYS B 1 43 ? 3.006 -24.188 -8.312 1 85.25 43 CYS B CA 1
ATOM 1366 C C . CYS B 1 43 ? 3.52 -23.062 -9.203 1 85.25 43 CYS B C 1
ATOM 1368 O O . CYS B 1 43 ? 4.633 -22.562 -9.008 1 85.25 43 CYS B O 1
ATOM 1370 N N . ASP B 1 44 ? 2.652 -22.734 -10.117 1 90.5 44 ASP B N 1
ATOM 1371 C CA . ASP B 1 44 ? 3.051 -21.656 -11.008 1 90.5 44 ASP B CA 1
ATOM 1372 C C . ASP B 1 44 ? 2.439 -20.328 -10.562 1 90.5 44 ASP B C 1
ATOM 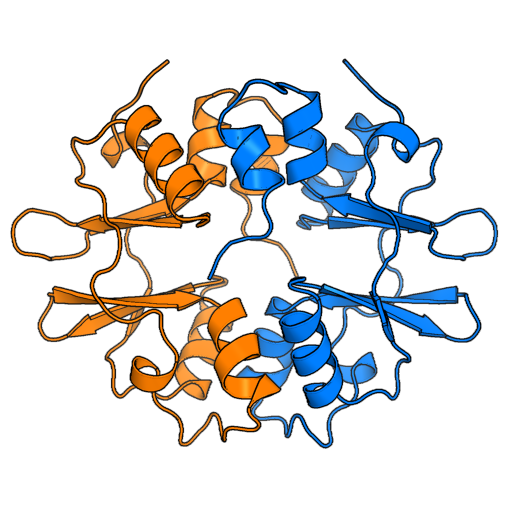1374 O O . ASP B 1 44 ? 1.292 -20.281 -10.109 1 90.5 44 ASP B O 1
ATOM 1378 N N . LEU B 1 45 ? 3.205 -19.328 -10.773 1 92.44 45 LEU B N 1
ATOM 1379 C CA . LEU B 1 45 ? 2.703 -18 -10.453 1 92.44 45 LEU B CA 1
ATOM 1380 C C . LEU B 1 45 ? 1.556 -17.609 -11.383 1 92.44 45 LEU B C 1
ATOM 1382 O O . LEU B 1 45 ? 1.692 -17.672 -12.602 1 92.44 45 LEU B O 1
ATOM 1386 N N . PHE B 1 46 ? 0.448 -17.281 -10.867 1 91.56 46 PHE B N 1
ATOM 1387 C CA . PHE B 1 46 ? -0.736 -16.844 -11.594 1 91.56 46 PHE B CA 1
ATOM 1388 C C . PHE B 1 46 ? -0.849 -15.32 -11.562 1 91.56 46 PHE B C 1
ATOM 1390 O O . PHE B 1 46 ? -1.188 -14.703 -12.578 1 91.56 46 PHE B O 1
ATOM 1397 N N . GLY B 1 47 ? -0.528 -14.742 -10.383 1 92.62 47 GLY B N 1
ATOM 1398 C CA . GLY B 1 47 ? -0.647 -13.297 -10.219 1 92.62 47 GLY B CA 1
ATOM 1399 C C . GLY B 1 47 ? -0.173 -12.812 -8.867 1 92.62 47 GLY B C 1
ATOM 1400 O O . GLY B 1 47 ? 0.462 -13.555 -8.117 1 92.62 47 GLY B O 1
ATOM 1401 N N . VAL B 1 48 ? -0.384 -11.492 -8.664 1 92.88 48 VAL B N 1
ATOM 1402 C CA . VAL B 1 48 ? -0.111 -10.852 -7.383 1 92.88 48 VAL B CA 1
ATOM 1403 C C . VAL B 1 48 ? -1.332 -10.055 -6.934 1 92.88 48 VAL B C 1
ATOM 1405 O O . VAL B 1 48 ? -1.938 -9.336 -7.73 1 92.88 48 VAL B O 1
ATOM 1408 N N . LEU B 1 49 ? -1.723 -10.266 -5.719 1 94.81 49 LEU B N 1
ATOM 1409 C CA . LEU B 1 49 ? -2.814 -9.492 -5.133 1 94.81 49 LEU B CA 1
ATOM 1410 C C . LEU B 1 49 ? -2.303 -8.594 -4.016 1 94.81 49 LEU B C 1
ATOM 1412 O O . LEU B 1 49 ? -1.757 -9.078 -3.021 1 94.81 49 LEU B O 1
ATOM 1416 N N . THR B 1 50 ? -2.447 -7.316 -4.203 1 92.56 50 THR B N 1
ATOM 1417 C CA . THR B 1 50 ? -2.078 -6.359 -3.166 1 92.56 50 THR B CA 1
ATOM 1418 C C . THR B 1 50 ? -3.316 -5.867 -2.422 1 92.56 50 THR B C 1
ATOM 1420 O O . THR B 1 50 ? -4.441 -6.043 -2.891 1 92.56 50 THR B O 1
ATOM 1423 N N . ASP B 1 51 ? -3.092 -5.332 -1.278 1 94.25 51 ASP B N 1
ATOM 1424 C CA . ASP B 1 51 ? -4.195 -4.703 -0.557 1 94.25 51 ASP B CA 1
ATOM 1425 C C . ASP B 1 51 ? -4.852 -3.611 -1.397 1 94.25 51 ASP B C 1
ATOM 1427 O O . ASP B 1 51 ? -6.078 -3.467 -1.394 1 94.25 51 ASP B O 1
ATOM 1431 N N . ARG B 1 52 ? -4.066 -2.961 -2.199 1 92.44 52 ARG B N 1
ATOM 1432 C CA . ARG B 1 52 ? -4.617 -1.935 -3.08 1 92.44 52 ARG B CA 1
ATOM 1433 C C . ARG B 1 52 ? -5.551 -2.547 -4.121 1 92.44 52 ARG B C 1
ATOM 1435 O O . ARG B 1 52 ? -6.602 -1.979 -4.43 1 92.44 52 ARG B O 1
ATOM 1442 N N . ASP B 1 53 ? -5.203 -3.623 -4.672 1 94.06 53 ASP B N 1
ATOM 1443 C CA . ASP B 1 53 ? -6.078 -4.312 -5.613 1 94.06 53 ASP B CA 1
ATOM 1444 C C . ASP B 1 53 ? -7.453 -4.57 -5.004 1 94.06 53 ASP B C 1
ATOM 1446 O O . ASP B 1 53 ? -8.477 -4.402 -5.668 1 94.06 53 ASP B O 1
ATOM 1450 N N . ILE B 1 54 ? -7.434 -5.031 -3.779 1 97.56 54 ILE B N 1
ATOM 1451 C CA . ILE B 1 54 ? -8.672 -5.352 -3.082 1 97.56 54 ILE B CA 1
ATOM 1452 C C . ILE B 1 54 ? -9.539 -4.098 -2.967 1 97.56 54 ILE B C 1
ATOM 1454 O O . ILE B 1 54 ? -10.75 -4.148 -3.186 1 97.56 54 ILE B O 1
ATOM 1458 N N . VAL B 1 55 ? -8.891 -3.041 -2.678 1 97.25 55 VAL B N 1
ATOM 1459 C CA . VAL B 1 55 ? -9.625 -1.793 -2.484 1 97.25 55 VAL B CA 1
ATOM 1460 C C . VAL B 1 55 ? -10.141 -1.281 -3.828 1 97.25 55 VAL B C 1
ATOM 1462 O O . VAL B 1 55 ? -11.312 -0.935 -3.957 1 97.25 55 VAL B O 1
ATOM 1465 N N . LEU B 1 56 ? -9.344 -1.292 -4.84 1 96 56 LEU B N 1
ATOM 1466 C CA . LEU B 1 56 ? -9.672 -0.664 -6.113 1 96 56 LEU B CA 1
ATOM 1467 C C . LEU B 1 56 ? -10.609 -1.545 -6.93 1 96 56 LEU B C 1
ATOM 1469 O O . LEU B 1 56 ? -11.492 -1.04 -7.625 1 96 56 LEU B O 1
ATOM 1473 N N . ARG B 1 57 ? -10.453 -2.785 -6.809 1 96.31 57 ARG B N 1
ATOM 1474 C CA . ARG B 1 57 ? -11.188 -3.678 -7.703 1 96.31 57 ARG B CA 1
ATOM 1475 C C . ARG B 1 57 ? -12.18 -4.531 -6.926 1 96.31 57 ARG B C 1
ATOM 1477 O O . ARG B 1 57 ? -12.953 -5.293 -7.516 1 96.31 57 ARG B O 1
ATOM 1484 N N . GLY B 1 58 ? -12.148 -4.465 -5.648 1 97.44 58 GLY B N 1
ATOM 1485 C CA . GLY B 1 58 ? -13.117 -5.129 -4.793 1 97.44 58 GLY B CA 1
ATOM 1486 C C . GLY B 1 58 ? -14.078 -4.164 -4.129 1 97.44 58 GLY B C 1
ATOM 1487 O O . GLY B 1 58 ? -15.227 -4.035 -4.555 1 97.44 58 GLY B O 1
ATOM 1488 N N . VAL B 1 59 ? -13.516 -3.43 -3.244 1 98.06 59 VAL B N 1
ATOM 1489 C CA . VAL B 1 59 ? -14.336 -2.566 -2.398 1 98.06 59 VAL B CA 1
ATOM 1490 C C . VAL B 1 59 ? -14.961 -1.457 -3.244 1 98.06 59 VAL B C 1
ATOM 1492 O O . VAL B 1 59 ? -16.156 -1.197 -3.15 1 98.06 59 VAL B O 1
ATOM 1495 N N . ALA B 1 60 ? -14.18 -0.814 -4.066 1 97.69 60 ALA B N 1
ATOM 1496 C CA . ALA B 1 60 ? -14.664 0.294 -4.883 1 97.69 60 ALA B CA 1
ATOM 1497 C C . ALA B 1 60 ? -15.758 -0.171 -5.848 1 97.69 60 ALA B C 1
ATOM 1499 O O . ALA B 1 60 ? -16.641 0.601 -6.203 1 97.69 60 ALA B O 1
ATOM 1500 N N . ASP B 1 61 ? -15.688 -1.411 -6.238 1 96.75 61 ASP B N 1
ATOM 1501 C CA . ASP B 1 61 ? -16.656 -1.965 -7.18 1 96.75 61 ASP B CA 1
ATOM 1502 C C . ASP B 1 61 ? -17.859 -2.555 -6.445 1 96.75 61 ASP B C 1
ATOM 1504 O O . ASP B 1 61 ? -18.781 -3.078 -7.074 1 96.75 61 ASP B O 1
ATOM 1508 N N . GLY B 1 62 ? -17.844 -2.541 -5.199 1 96.5 62 GLY B N 1
ATOM 1509 C CA . GLY B 1 62 ? -18.953 -3.035 -4.402 1 96.5 62 GLY B CA 1
ATOM 1510 C C . GLY B 1 62 ? -19.062 -4.547 -4.422 1 96.5 62 GLY B C 1
ATOM 1511 O O . GLY B 1 62 ? -20.172 -5.09 -4.297 1 96.5 62 GLY B O 1
ATOM 1512 N N . ARG B 1 63 ? -18.016 -5.184 -4.562 1 96.44 63 ARG B N 1
ATOM 1513 C CA . ARG B 1 63 ? -18.047 -6.641 -4.613 1 96.44 63 ARG B CA 1
ATOM 1514 C C . ARG B 1 63 ? -18.141 -7.238 -3.213 1 96.44 63 ARG B C 1
ATOM 1516 O O . ARG B 1 63 ? -17.594 -6.691 -2.26 1 96.44 63 ARG B O 1
ATOM 1523 N N . ASP B 1 64 ? -18.812 -8.367 -3.219 1 97 64 ASP B N 1
ATOM 1524 C CA . ASP B 1 64 ? -18.844 -9.148 -1.989 1 97 64 ASP B CA 1
ATOM 1525 C C . ASP B 1 64 ? -17.547 -9.906 -1.783 1 97 64 ASP B C 1
ATOM 1527 O O . ASP B 1 64 ? -17.25 -10.867 -2.506 1 97 64 ASP B O 1
ATOM 1531 N N . SER B 1 65 ? -16.828 -9.617 -0.746 1 97.75 65 SER B N 1
ATOM 1532 C CA . SER B 1 65 ? -15.492 -10.164 -0.531 1 97.75 65 SER B CA 1
ATOM 1533 C C . SER B 1 65 ? -15.547 -11.648 -0.213 1 97.75 65 SER B C 1
ATOM 1535 O O . SER B 1 65 ? -14.562 -12.367 -0.411 1 97.75 65 SER B O 1
ATOM 1537 N N . GLU B 1 66 ? -16.641 -12.125 0.332 1 97.5 66 GLU B N 1
ATOM 1538 C CA . GLU B 1 66 ? -16.781 -13.539 0.658 1 97.5 66 GLU B CA 1
ATOM 1539 C C . GLU B 1 66 ? -17.094 -14.367 -0.586 1 97.5 66 GLU B C 1
ATOM 1541 O O . GLU B 1 66 ? -16.953 -15.586 -0.581 1 97.5 66 GLU B O 1
ATOM 1546 N N . ALA B 1 67 ? -17.516 -13.672 -1.622 1 97.56 67 ALA B N 1
ATOM 1547 C CA . ALA B 1 67 ? -17.922 -14.375 -2.838 1 97.56 67 ALA B CA 1
ATOM 1548 C C . ALA B 1 67 ? -16.922 -14.125 -3.971 1 97.56 67 ALA B C 1
ATOM 1550 O O . ALA B 1 67 ? -16.875 -14.883 -4.941 1 97.56 67 ALA B O 1
ATOM 1551 N N . THR B 1 68 ? -16.203 -13.078 -3.902 1 97.88 68 THR B N 1
ATOM 1552 C CA . THR B 1 68 ? -15.242 -12.703 -4.945 1 97.88 68 THR B CA 1
ATOM 1553 C C . THR B 1 68 ? -13.93 -13.461 -4.777 1 97.88 68 THR B C 1
ATOM 1555 O O . THR B 1 68 ? -13.398 -13.555 -3.668 1 97.88 68 THR B O 1
ATOM 1558 N N . THR B 1 69 ? -13.453 -13.961 -5.867 1 97.88 69 THR B N 1
ATOM 1559 C CA . THR B 1 69 ? -12.211 -14.727 -5.809 1 97.88 69 THR B CA 1
ATOM 1560 C C . THR B 1 69 ? -11.008 -13.812 -6.035 1 97.88 69 THR B C 1
ATOM 1562 O O . THR B 1 69 ? -11.117 -12.781 -6.695 1 97.88 69 THR B O 1
ATOM 1565 N N . VAL B 1 70 ? -9.906 -14.258 -5.516 1 97.31 70 VAL B N 1
ATOM 1566 C CA . VAL B 1 70 ? -8.633 -13.555 -5.68 1 97.31 70 VAL B CA 1
ATOM 1567 C C . VAL B 1 70 ? -8.281 -13.453 -7.16 1 97.31 70 VAL B C 1
ATOM 1569 O O . VAL B 1 70 ? -7.805 -12.414 -7.625 1 97.31 70 VAL B O 1
ATOM 1572 N N . GLY B 1 71 ? -8.555 -14.492 -7.863 1 95.5 71 GLY B N 1
ATOM 1573 C CA . GLY B 1 71 ? -8.258 -14.508 -9.281 1 95.5 71 GLY B CA 1
ATOM 1574 C C . GLY B 1 71 ? -8.984 -13.422 -10.062 1 95.5 71 GLY B C 1
ATOM 1575 O O . GLY B 1 71 ? -8.484 -12.945 -11.086 1 95.5 71 GLY B O 1
ATOM 1576 N N . ALA B 1 72 ? -10.102 -12.945 -9.617 1 95.31 72 ALA B N 1
ATOM 1577 C CA . ALA B 1 72 ? -10.914 -11.945 -10.297 1 95.31 72 ALA B CA 1
ATOM 1578 C C . ALA B 1 72 ? -10.406 -10.531 -10.016 1 95.31 72 ALA B C 1
ATOM 1580 O O . ALA B 1 72 ? -10.773 -9.586 -10.711 1 95.31 72 ALA B O 1
ATOM 1581 N N . VAL B 1 73 ? -9.547 -10.383 -8.984 1 95.56 73 VAL B N 1
ATOM 1582 C CA . VAL B 1 73 ? -9.211 -9.039 -8.531 1 95.56 73 VAL B CA 1
ATOM 1583 C C . VAL B 1 73 ? -7.699 -8.82 -8.641 1 95.56 73 VAL B C 1
ATOM 1585 O O . VAL B 1 73 ? -7.23 -7.684 -8.648 1 95.56 73 VAL B O 1
ATOM 1588 N N . CYS B 1 74 ? -6.984 -9.898 -8.688 1 93.94 74 CYS B N 1
ATOM 1589 C CA . CYS B 1 74 ? -5.535 -9.758 -8.711 1 93.94 74 CYS B CA 1
ATOM 1590 C C . CYS B 1 74 ? -5.059 -9.242 -10.07 1 93.94 74 CYS B C 1
ATOM 1592 O O . CYS B 1 74 ? -5.852 -9.109 -11 1 93.94 74 CYS B O 1
ATOM 1594 N N . THR B 1 75 ? -3.83 -8.727 -10.078 1 84 75 THR B N 1
ATOM 1595 C CA . THR B 1 75 ? -3.232 -8.383 -11.359 1 84 75 THR B CA 1
ATOM 1596 C C . THR B 1 75 ? -3.139 -9.617 -12.258 1 84 75 THR B C 1
ATOM 1598 O O . THR B 1 75 ? -2.535 -10.625 -11.883 1 84 75 THR B O 1
ATOM 1601 N N . PRO B 1 76 ? -3.85 -9.578 -13.312 1 75.12 76 PRO B N 1
ATOM 1602 C CA . PRO B 1 76 ? -3.836 -10.766 -14.164 1 75.12 76 PRO B CA 1
ATOM 1603 C C . PRO B 1 76 ? -2.5 -10.969 -14.875 1 75.12 76 PRO B C 1
ATOM 1605 O O . PRO B 1 76 ? -1.742 -10.008 -15.055 1 75.12 76 PRO B O 1
ATOM 1608 N N . PRO B 1 77 ? -2.248 -12.164 -15.258 1 74.88 77 PRO B N 1
ATOM 1609 C CA . PRO B 1 77 ? -1.079 -12.445 -16.094 1 74.88 77 PRO B CA 1
ATOM 1610 C C . PRO B 1 77 ? -1.104 -11.695 -17.422 1 74.88 77 PRO B C 1
ATOM 1612 O O . PRO B 1 77 ? -2.178 -11.305 -17.891 1 74.88 77 PRO B O 1
ATOM 1615 N N . PRO B 1 78 ? 0.145 -11.375 -18.016 1 79.81 78 PRO B N 1
ATOM 1616 C CA . PRO B 1 78 ? 1.461 -11.742 -17.484 1 79.81 78 PRO B CA 1
ATOM 1617 C C . PRO B 1 78 ? 1.947 -10.789 -16.406 1 79.81 78 PRO B C 1
ATOM 1619 O O . PRO B 1 78 ? 1.8 -9.57 -16.531 1 79.81 78 PRO B O 1
ATOM 1622 N N . VAL B 1 79 ? 2.387 -11.305 -15.328 1 87.19 79 VAL B N 1
ATOM 1623 C CA . VAL B 1 79 ? 2.98 -10.562 -14.219 1 87.19 79 VAL B CA 1
ATOM 1624 C C . VAL B 1 79 ? 4.469 -10.352 -14.477 1 87.19 79 VAL B C 1
ATOM 1626 O O . VAL B 1 79 ? 5.172 -11.273 -14.906 1 87.19 79 VAL B O 1
ATOM 1629 N N . VAL B 1 80 ? 4.902 -9.133 -14.305 1 91.62 80 VAL B N 1
ATOM 1630 C CA . VAL B 1 80 ? 6.332 -8.859 -14.398 1 91.62 80 VAL B CA 1
ATOM 1631 C C . VAL B 1 80 ? 7.066 -9.547 -13.258 1 91.62 80 VAL B C 1
ATOM 1633 O O . VAL B 1 80 ? 6.676 -9.43 -12.094 1 91.62 80 VAL B O 1
ATOM 1636 N N . THR B 1 81 ? 8.023 -10.32 -13.68 1 94.5 81 THR B N 1
ATOM 1637 C CA . THR B 1 81 ? 8.758 -11.094 -12.688 1 94.5 81 THR B CA 1
ATOM 1638 C C . THR B 1 81 ? 10.266 -10.898 -12.859 1 94.5 81 THR B C 1
ATOM 1640 O O . THR B 1 81 ? 10.711 -10.336 -13.859 1 94.5 81 THR B O 1
ATOM 1643 N N . LEU B 1 82 ? 10.93 -11.312 -11.844 1 96 82 LEU B N 1
ATOM 1644 C CA . LEU B 1 82 ? 12.383 -11.398 -11.867 1 96 82 LEU B CA 1
ATOM 1645 C C . LEU B 1 82 ? 12.844 -12.836 -11.648 1 96 82 LEU B C 1
ATOM 1647 O O . LEU B 1 82 ? 12.102 -13.656 -11.109 1 96 82 LEU B O 1
ATOM 1651 N N . GLU B 1 83 ? 14.055 -13.086 -12.055 1 96.5 83 GLU B N 1
ATOM 1652 C CA . GLU B 1 83 ? 14.766 -14.297 -11.672 1 96.5 83 GLU B CA 1
ATOM 1653 C C . GLU B 1 83 ? 15.773 -14.008 -10.555 1 96.5 83 GLU B C 1
ATOM 1655 O O . GLU B 1 83 ? 16.234 -12.875 -10.398 1 96.5 83 GLU B O 1
ATOM 1660 N N . PRO B 1 84 ? 16.109 -15.078 -9.828 1 95.38 84 PRO B N 1
ATOM 1661 C CA . PRO B 1 84 ? 17.047 -14.875 -8.719 1 95.38 84 PRO B CA 1
ATOM 1662 C C . PRO B 1 84 ? 18.375 -14.273 -9.172 1 95.38 84 PRO B C 1
ATOM 1664 O O . PRO B 1 84 ? 19.016 -13.539 -8.422 1 95.38 84 PRO B O 1
ATOM 1667 N N . ASP B 1 85 ? 18.719 -14.469 -10.438 1 95.75 85 ASP B N 1
ATOM 1668 C CA . ASP B 1 85 ? 20.031 -14.031 -10.906 1 95.75 85 ASP B CA 1
ATOM 1669 C C . ASP B 1 85 ? 19.953 -12.648 -11.539 1 95.75 85 ASP B C 1
ATOM 1671 O O . ASP B 1 85 ? 20.984 -12.07 -11.906 1 95.75 85 ASP B O 1
ATOM 1675 N N . ASP B 1 86 ? 18.781 -12.133 -11.609 1 95.69 86 ASP B N 1
ATOM 1676 C CA . ASP B 1 86 ? 18.672 -10.75 -12.07 1 95.69 86 ASP B CA 1
ATOM 1677 C C . ASP B 1 86 ? 19.344 -9.789 -11.086 1 95.69 86 ASP B C 1
ATOM 1679 O O . ASP B 1 86 ? 19.688 -10.18 -9.969 1 95.69 86 ASP B O 1
ATOM 1683 N N . THR B 1 87 ? 19.531 -8.547 -11.578 1 94.56 87 THR B N 1
ATOM 1684 C CA . THR B 1 87 ? 20.203 -7.559 -10.742 1 94.56 87 THR B CA 1
ATOM 1685 C C . THR B 1 87 ? 19.188 -6.594 -10.125 1 94.56 87 THR B C 1
ATOM 1687 O O . THR B 1 87 ? 18.078 -6.449 -10.633 1 94.56 87 THR B O 1
ATOM 1690 N N . THR B 1 88 ? 19.609 -5.957 -9.094 1 91.75 88 THR B N 1
ATOM 1691 C CA . THR B 1 88 ? 18.781 -4.941 -8.445 1 91.75 88 THR B CA 1
ATOM 1692 C C . THR B 1 88 ? 18.531 -3.771 -9.391 1 91.75 88 THR B C 1
ATOM 1694 O O . THR B 1 88 ? 17.469 -3.146 -9.336 1 91.75 88 THR B O 1
ATOM 1697 N N . ASP B 1 89 ? 19.406 -3.49 -10.312 1 89 89 ASP B N 1
ATOM 1698 C CA . ASP B 1 89 ? 19.203 -2.441 -11.305 1 89 89 ASP B CA 1
ATOM 1699 C C . ASP B 1 89 ? 18.047 -2.803 -12.25 1 89 89 ASP B C 1
ATOM 1701 O O . ASP B 1 89 ? 17.219 -1.953 -12.578 1 89 89 ASP B O 1
ATOM 1705 N N . ARG B 1 90 ? 18.109 -4.016 -12.602 1 92.31 90 ARG B N 1
ATOM 1706 C CA . ARG B 1 90 ? 17.031 -4.48 -13.461 1 92.31 90 ARG B CA 1
ATOM 1707 C C . ARG B 1 90 ? 15.688 -4.383 -12.758 1 92.31 90 ARG B C 1
ATOM 1709 O O . ARG B 1 90 ? 14.688 -3.99 -13.359 1 92.31 90 ARG B O 1
ATOM 1716 N N . ALA B 1 91 ? 15.695 -4.77 -11.523 1 92 91 ALA B N 1
ATOM 1717 C CA . ALA B 1 91 ? 14.477 -4.684 -10.727 1 92 91 ALA B CA 1
ATOM 1718 C C . ALA B 1 91 ? 13.953 -3.252 -10.68 1 92 91 ALA B C 1
ATOM 1720 O O . ALA B 1 91 ? 12.758 -3.012 -10.898 1 92 91 ALA B O 1
ATOM 1721 N N . ALA B 1 92 ? 14.812 -2.35 -10.445 1 85.56 92 ALA B N 1
ATOM 1722 C CA . ALA B 1 92 ? 14.438 -0.94 -10.375 1 85.56 92 ALA B CA 1
ATOM 1723 C C . ALA B 1 92 ? 13.867 -0.457 -11.703 1 85.56 92 ALA B C 1
ATOM 1725 O O . ALA B 1 92 ? 12.883 0.28 -11.734 1 85.56 92 ALA B O 1
ATOM 1726 N N . GLU B 1 93 ? 14.492 -0.867 -12.742 1 88.69 93 GLU B N 1
ATOM 1727 C CA . GLU B 1 93 ? 14.031 -0.503 -14.078 1 88.69 93 GLU B CA 1
ATOM 1728 C C . GLU B 1 93 ? 12.625 -1.027 -14.336 1 88.69 93 GLU B C 1
ATOM 1730 O O . GLU B 1 93 ? 11.766 -0.298 -14.844 1 88.69 93 GLU B O 1
ATOM 1735 N N . LEU B 1 94 ? 12.414 -2.225 -14.016 1 89.88 94 LEU B N 1
ATOM 1736 C CA . LEU B 1 94 ? 11.117 -2.846 -14.234 1 89.88 94 LEU B CA 1
ATOM 1737 C C . LEU B 1 94 ? 10.047 -2.172 -13.375 1 89.88 94 LEU B C 1
ATOM 1739 O O . LEU B 1 94 ? 8.938 -1.923 -13.852 1 89.88 94 LEU B O 1
ATOM 1743 N N . MET B 1 95 ? 10.391 -1.904 -12.141 1 87.06 95 MET B N 1
ATOM 1744 C CA . MET B 1 95 ? 9.43 -1.245 -11.258 1 87.06 95 MET B CA 1
ATOM 1745 C C . MET B 1 95 ? 9.047 0.127 -11.797 1 87.06 95 MET B C 1
ATOM 1747 O O . MET B 1 95 ? 7.871 0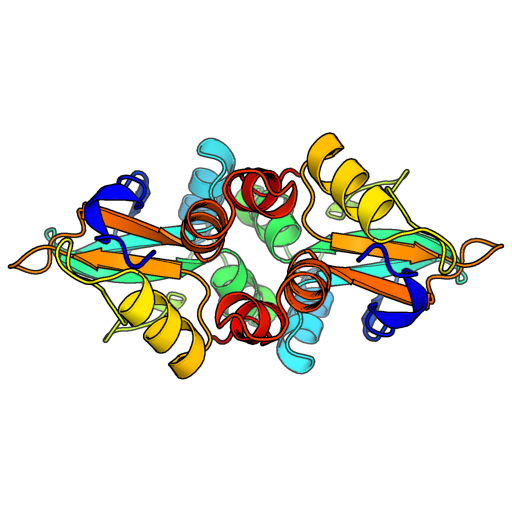.498 -11.781 1 87.06 95 MET B O 1
ATOM 1751 N N . ALA B 1 96 ? 10.016 0.808 -12.25 1 82.56 96 ALA B N 1
ATOM 1752 C CA . ALA B 1 96 ? 9.758 2.129 -12.82 1 82.56 96 ALA B CA 1
ATOM 1753 C C . ALA B 1 96 ? 8.898 2.025 -14.078 1 82.56 96 ALA B C 1
ATOM 1755 O O . ALA B 1 96 ? 7.922 2.758 -14.227 1 82.56 96 ALA B O 1
ATOM 1756 N N . ARG B 1 97 ? 9.25 1.101 -14.922 1 85.75 97 ARG B N 1
ATOM 1757 C CA . ARG B 1 97 ? 8.586 0.938 -16.219 1 85.75 97 ARG B CA 1
ATOM 1758 C C . ARG B 1 97 ? 7.137 0.516 -16.031 1 85.75 97 ARG B C 1
ATOM 1760 O O . ARG B 1 97 ? 6.258 0.96 -16.781 1 85.75 97 ARG B O 1
ATOM 1767 N N . HIS B 1 98 ? 6.902 -0.277 -15.078 1 84.94 98 HIS B N 1
ATOM 1768 C CA . HIS B 1 98 ? 5.574 -0.861 -14.938 1 84.94 98 HIS B CA 1
ATOM 1769 C C . HIS B 1 98 ? 4.812 -0.215 -13.781 1 84.94 98 HIS B C 1
ATOM 1771 O O . HIS B 1 98 ? 3.678 -0.601 -13.492 1 84.94 98 HIS B O 1
ATOM 1777 N N . ALA B 1 99 ? 5.391 0.67 -13.078 1 79.31 99 ALA B N 1
ATOM 1778 C CA . ALA B 1 99 ? 4.793 1.434 -11.984 1 79.31 99 ALA B CA 1
ATOM 1779 C C . ALA B 1 99 ? 4.34 0.512 -10.859 1 79.31 99 ALA B C 1
ATOM 1781 O O . ALA B 1 99 ? 3.203 0.604 -10.391 1 79.31 99 ALA B O 1
ATOM 1782 N N . VAL B 1 100 ? 5.199 -0.364 -10.547 1 83.69 100 VAL B N 1
ATOM 1783 C CA . VAL B 1 100 ? 4.957 -1.273 -9.43 1 83.69 100 VAL B CA 1
ATOM 1784 C C . VAL B 1 100 ? 6.062 -1.114 -8.383 1 83.69 100 VAL B C 1
ATOM 1786 O O . VAL B 1 100 ? 7.145 -0.607 -8.688 1 83.69 100 VAL B O 1
ATOM 1789 N N . ARG B 1 101 ? 5.742 -1.564 -7.18 1 81 101 ARG B N 1
ATOM 1790 C CA . ARG B 1 101 ? 6.695 -1.396 -6.09 1 81 101 ARG B CA 1
ATOM 1791 C C . ARG B 1 101 ? 7.188 -2.746 -5.578 1 81 101 ARG B C 1
ATOM 1793 O O . ARG B 1 101 ? 7.992 -2.809 -4.648 1 81 101 ARG B O 1
ATOM 1800 N N . ARG B 1 102 ? 6.668 -3.744 -6.188 1 88.31 102 ARG B N 1
ATOM 1801 C CA . ARG B 1 102 ? 7.098 -5.09 -5.828 1 88.31 102 ARG B CA 1
ATOM 1802 C C . ARG B 1 102 ? 7.074 -6.016 -7.043 1 88.31 102 ARG B C 1
ATOM 1804 O O . ARG B 1 102 ? 6.27 -5.828 -7.957 1 88.31 102 ARG B O 1
ATOM 1811 N N . LEU B 1 103 ? 8.031 -6.969 -7.027 1 91.69 103 LEU B N 1
ATOM 1812 C CA . LEU B 1 103 ? 8.141 -7.945 -8.109 1 91.69 103 LEU B CA 1
ATOM 1813 C C . LEU B 1 103 ? 8.344 -9.352 -7.555 1 91.69 103 LEU B C 1
ATOM 1815 O O . LEU B 1 103 ? 9.227 -9.578 -6.727 1 91.69 103 LEU B O 1
ATOM 1819 N N . PRO B 1 104 ? 7.492 -10.281 -8.016 1 94.06 104 PRO B N 1
ATOM 1820 C CA . PRO B 1 104 ? 7.793 -11.672 -7.668 1 94.06 104 PRO B CA 1
ATOM 1821 C C . PRO B 1 104 ? 9.086 -12.172 -8.312 1 94.06 104 PRO B C 1
ATOM 1823 O O . PRO B 1 104 ? 9.43 -11.75 -9.414 1 94.06 104 PRO B O 1
ATOM 1826 N N . VAL B 1 105 ? 9.742 -12.969 -7.562 1 95.81 105 VAL B N 1
ATOM 1827 C CA . VAL B 1 105 ? 10.922 -13.664 -8.07 1 95.81 105 VAL B CA 1
ATOM 1828 C C . VAL B 1 105 ? 10.57 -15.117 -8.391 1 95.81 105 VAL B C 1
ATOM 1830 O O . VAL B 1 105 ? 10.102 -15.852 -7.527 1 95.81 105 VAL B O 1
ATOM 1833 N N . VAL B 1 106 ? 10.797 -15.453 -9.633 1 95 106 VAL B N 1
ATOM 1834 C CA . VAL B 1 106 ? 10.383 -16.766 -10.109 1 95 106 VAL B CA 1
ATOM 1835 C C . VAL B 1 106 ? 11.586 -17.516 -10.672 1 95 106 VAL B C 1
ATOM 1837 O O . VAL B 1 106 ? 12.43 -16.922 -11.352 1 95 106 VAL B O 1
ATOM 1840 N N . GLU B 1 107 ? 11.719 -18.734 -10.18 1 92.25 107 GLU B N 1
ATOM 1841 C CA . GLU B 1 107 ? 12.75 -19.594 -10.758 1 92.25 107 GLU B CA 1
ATOM 1842 C C . GLU B 1 107 ? 12.297 -20.156 -12.102 1 92.25 107 GLU B C 1
ATOM 1844 O O . GLU B 1 107 ? 11.164 -19.953 -12.523 1 92.25 107 GLU B O 1
ATOM 1849 N N . HIS B 1 108 ? 13.297 -20.812 -12.695 1 84.62 108 HIS B N 1
ATOM 1850 C CA . HIS B 1 108 ? 12.984 -21.516 -13.93 1 84.62 108 HIS B CA 1
ATOM 1851 C C . HIS B 1 108 ? 11.812 -22.484 -13.734 1 84.62 108 HIS B C 1
ATOM 1853 O O . HIS B 1 108 ? 11.742 -23.172 -12.711 1 84.62 108 HIS B O 1
ATOM 1859 N N . GLY B 1 109 ? 10.766 -22.391 -14.469 1 81.19 109 GLY B N 1
ATOM 1860 C CA . GLY B 1 109 ? 9.594 -23.25 -14.367 1 81.19 109 GLY B CA 1
ATOM 1861 C C . GLY B 1 109 ? 8.359 -22.516 -13.867 1 81.19 109 GLY B C 1
ATOM 1862 O O . GLY B 1 109 ? 7.277 -23.094 -13.789 1 81.19 109 GLY B O 1
ATOM 1863 N N . GLY B 1 110 ? 8.617 -21.422 -13.398 1 86.38 110 GLY B N 1
ATOM 1864 C CA . GLY B 1 110 ? 7.465 -20.594 -13.078 1 86.38 110 GLY B CA 1
ATOM 1865 C C . GLY B 1 110 ? 7.133 -20.578 -11.594 1 86.38 110 GLY B C 1
ATOM 1866 O O . GLY B 1 110 ? 6.176 -19.922 -11.18 1 86.38 110 GLY B O 1
ATOM 1867 N N . VAL B 1 111 ? 7.996 -21.234 -10.75 1 89.69 111 VAL B N 1
ATOM 1868 C CA . VAL B 1 111 ? 7.742 -21.359 -9.32 1 89.69 111 VAL B CA 1
ATOM 1869 C C . VAL B 1 111 ? 8.234 -20.109 -8.602 1 89.69 111 VAL B C 1
ATOM 1871 O O . VAL B 1 111 ? 9.414 -19.75 -8.688 1 89.69 111 VAL B O 1
ATOM 1874 N N . PRO B 1 112 ? 7.305 -19.469 -7.938 1 93.56 112 PRO B N 1
ATOM 1875 C CA . PRO B 1 112 ? 7.758 -18.297 -7.184 1 93.56 112 PRO B CA 1
ATOM 1876 C C . PRO B 1 112 ? 8.633 -18.672 -5.992 1 93.56 112 PRO B C 1
ATOM 1878 O O . PRO B 1 112 ? 8.305 -19.594 -5.238 1 93.56 112 PRO B O 1
ATOM 1881 N N . VAL B 1 113 ? 9.719 -17.922 -5.812 1 92.88 113 VAL B N 1
ATOM 1882 C CA . VAL B 1 113 ? 10.641 -18.266 -4.738 1 92.88 113 VAL B CA 1
ATOM 1883 C C . VAL B 1 113 ? 10.797 -17.062 -3.801 1 92.88 113 VAL B C 1
ATOM 1885 O O . VAL B 1 113 ? 11.406 -17.188 -2.732 1 92.88 113 VAL B O 1
ATOM 1888 N N . GLY B 1 114 ? 10.297 -15.914 -4.191 1 92.5 114 GLY B N 1
ATOM 1889 C CA . GLY B 1 114 ? 10.406 -14.742 -3.336 1 92.5 114 GLY B CA 1
ATOM 1890 C C . GLY B 1 114 ? 9.75 -13.508 -3.924 1 92.5 114 GLY B C 1
ATOM 1891 O O . GLY B 1 114 ? 9.039 -13.602 -4.926 1 92.5 114 GLY B O 1
ATOM 1892 N N . VAL B 1 115 ? 9.93 -12.438 -3.234 1 92.19 115 VAL B N 1
ATOM 1893 C CA . VAL B 1 115 ? 9.469 -11.117 -3.666 1 92.19 115 VAL B CA 1
ATOM 1894 C C . VAL B 1 115 ? 10.523 -10.07 -3.342 1 92.19 115 VAL B C 1
ATOM 1896 O O . VAL B 1 115 ? 11.195 -10.148 -2.309 1 92.19 115 VAL B O 1
ATOM 1899 N N . VAL B 1 116 ? 10.688 -9.203 -4.234 1 90.19 116 VAL B N 1
ATOM 1900 C CA . VAL B 1 116 ? 11.547 -8.055 -3.965 1 90.19 116 VAL B CA 1
ATOM 1901 C C . VAL B 1 116 ? 10.719 -6.773 -3.99 1 90.19 116 VAL B C 1
ATOM 1903 O O . VAL B 1 116 ? 9.891 -6.578 -4.887 1 90.19 116 VAL B O 1
ATOM 1906 N N . THR B 1 117 ? 10.883 -5.992 -2.982 1 85.44 117 THR B N 1
ATOM 1907 C CA . THR B 1 117 ? 10.148 -4.734 -2.891 1 85.44 117 THR B CA 1
ATOM 1908 C C . THR B 1 117 ? 11.078 -3.545 -3.094 1 85.44 117 THR B C 1
ATOM 1910 O O . THR B 1 117 ? 12.305 -3.699 -3.09 1 85.44 117 THR B O 1
ATOM 1913 N N . LEU B 1 118 ? 10.453 -2.43 -3.332 1 80.56 118 LEU B N 1
ATOM 1914 C CA . LEU B 1 118 ? 11.219 -1.192 -3.426 1 80.56 118 LEU B CA 1
ATOM 1915 C C . LEU B 1 118 ? 12.016 -0.949 -2.15 1 80.56 118 LEU B C 1
ATOM 1917 O O . LEU B 1 118 ? 13.141 -0.439 -2.203 1 80.56 118 LEU B O 1
ATOM 1921 N N . GLY B 1 119 ? 11.453 -1.307 -1.031 1 76.94 119 GLY B N 1
ATOM 1922 C CA . GLY B 1 119 ? 12.164 -1.185 0.232 1 76.94 119 GLY B CA 1
ATOM 1923 C C . GLY B 1 119 ? 13.414 -2.037 0.297 1 76.94 119 GLY B C 1
ATOM 1924 O O . GLY B 1 119 ? 14.43 -1.612 0.849 1 76.94 119 GLY B O 1
ATOM 1925 N N . ASP B 1 120 ? 13.359 -3.209 -0.173 1 79.94 120 ASP B N 1
ATOM 1926 C CA . ASP B 1 120 ? 14.523 -4.086 -0.225 1 79.94 120 ASP B CA 1
ATOM 1927 C C . ASP B 1 120 ? 15.656 -3.451 -1.029 1 79.94 120 ASP B C 1
ATOM 1929 O O . ASP B 1 120 ? 16.828 -3.555 -0.654 1 79.94 120 ASP B O 1
ATOM 1933 N N . LEU B 1 121 ? 15.281 -2.852 -2.148 1 80.88 121 LEU B N 1
ATOM 1934 C CA . LEU B 1 121 ? 16.266 -2.217 -3.016 1 80.88 121 LEU B CA 1
ATOM 1935 C C . LEU B 1 121 ? 16.891 -1.005 -2.332 1 80.88 121 LEU B C 1
ATOM 1937 O O . LEU B 1 121 ? 18.109 -0.784 -2.43 1 80.88 121 LEU B O 1
ATOM 1941 N N . ALA B 1 122 ? 16.078 -0.235 -1.712 1 73.38 122 ALA B N 1
ATOM 1942 C CA . ALA B 1 122 ? 16.547 0.958 -1.013 1 73.38 122 ALA B CA 1
ATOM 1943 C C . ALA B 1 122 ? 17.531 0.593 0.093 1 73.38 122 ALA B C 1
ATOM 1945 O O . ALA B 1 122 ? 18.516 1.305 0.317 1 73.38 122 ALA B O 1
ATOM 1946 N N . ALA B 1 123 ? 17.203 -0.396 0.766 1 71.69 123 ALA B N 1
ATOM 1947 C CA . ALA B 1 123 ? 18.078 -0.844 1.849 1 71.69 123 ALA B CA 1
ATOM 1948 C C . ALA B 1 123 ? 19.453 -1.245 1.317 1 71.69 123 ALA B C 1
ATOM 1950 O O . ALA B 1 123 ? 20.453 -1.106 2.016 1 71.69 123 ALA B O 1
ATOM 1951 N N . THR B 1 124 ? 19.438 -1.745 0.167 1 65.88 124 THR B N 1
ATOM 1952 C CA . THR B 1 124 ? 20.703 -2.131 -0.456 1 65.88 124 THR B CA 1
ATOM 1953 C C . THR B 1 124 ? 21.516 -0.898 -0.825 1 65.88 124 THR B C 1
ATOM 1955 O O . THR B 1 124 ? 22.734 -0.893 -0.674 1 65.88 124 THR B O 1
ATOM 1958 N N . ASP B 1 125 ? 20.844 0.115 -1.356 1 65.44 125 ASP B N 1
ATOM 1959 C CA . ASP B 1 125 ? 21.531 1.321 -1.796 1 65.44 125 ASP B CA 1
ATOM 1960 C C . ASP B 1 125 ? 22.109 2.09 -0.606 1 65.44 125 ASP B C 1
ATOM 1962 O O . ASP B 1 125 ? 23.25 2.562 -0.652 1 65.44 125 ASP B O 1
ATOM 1966 N N . ASP B 1 126 ? 21.312 2.326 0.301 1 62.69 126 ASP B N 1
ATOM 1967 C CA . ASP B 1 126 ? 21.797 2.955 1.523 1 62.69 126 ASP B CA 1
ATOM 1968 C C . ASP B 1 126 ? 21.219 2.268 2.762 1 62.69 126 ASP B C 1
ATOM 1970 O O . ASP B 1 126 ? 20.203 2.701 3.305 1 62.69 126 ASP B O 1
ATOM 1974 N N . PRO B 1 127 ? 21.984 1.245 3.137 1 56.91 127 PRO B N 1
ATOM 1975 C CA . PRO B 1 127 ? 21.5 0.424 4.246 1 56.91 127 PRO B CA 1
ATOM 1976 C C . PRO B 1 127 ? 21.359 1.211 5.547 1 56.91 127 PRO B C 1
ATOM 1978 O O . PRO B 1 127 ? 20.656 0.776 6.469 1 56.91 127 PRO B O 1
ATOM 1981 N N . HIS B 1 128 ? 21.969 2.295 5.562 1 57.34 128 HIS B N 1
ATOM 1982 C CA . HIS B 1 128 ? 21.969 3.037 6.816 1 57.34 128 HIS B CA 1
ATOM 1983 C C . HIS B 1 128 ? 20.922 4.156 6.797 1 57.34 128 HIS B C 1
ATOM 1985 O O . HIS B 1 128 ? 20.812 4.926 7.754 1 57.34 128 HIS B O 1
ATOM 1991 N N . SER B 1 129 ? 20.172 4.078 5.711 1 61.44 129 SER B N 1
ATOM 1992 C CA . SER B 1 129 ? 19.203 5.164 5.656 1 61.44 129 SER B CA 1
ATOM 1993 C C . SER B 1 129 ? 17.922 4.805 6.406 1 61.44 129 SER B C 1
ATOM 1995 O O . SER B 1 129 ? 17.516 3.643 6.434 1 61.44 129 SER B O 1
ATOM 1997 N N . ALA B 1 130 ? 17.516 5.691 7.199 1 59.5 130 ALA B N 1
ATOM 1998 C CA . ALA B 1 130 ? 16.219 5.516 7.859 1 59.5 130 ALA B CA 1
ATOM 1999 C C . ALA B 1 130 ? 15.172 4.996 6.879 1 59.5 130 ALA B C 1
ATOM 2001 O O . ALA B 1 130 ? 14.32 4.191 7.246 1 59.5 130 ALA B O 1
ATOM 2002 N N . LEU B 1 131 ? 15.43 5.359 5.605 1 61.97 131 LEU B N 1
ATOM 2003 C CA . LEU B 1 131 ? 14.508 4.934 4.562 1 61.97 131 LEU B CA 1
ATOM 2004 C C . LEU B 1 131 ? 14.562 3.422 4.371 1 61.97 131 LEU B C 1
ATOM 2006 O O . LEU B 1 131 ? 13.523 2.777 4.184 1 61.97 131 LEU B O 1
ATOM 2010 N N . ALA B 1 132 ? 15.727 3.002 4.516 1 62.78 132 ALA B N 1
ATOM 2011 C CA . ALA B 1 132 ? 15.922 1.561 4.379 1 62.78 132 ALA B CA 1
ATOM 2012 C C . ALA B 1 132 ? 15.234 0.805 5.516 1 62.78 132 ALA B C 1
ATOM 2014 O O . ALA B 1 132 ? 14.57 -0.206 5.285 1 62.78 132 ALA B O 1
ATOM 2015 N N . ASP B 1 133 ? 15.328 1.393 6.719 1 62.59 133 ASP B N 1
ATOM 2016 C CA . ASP B 1 133 ? 14.742 0.752 7.895 1 62.59 133 ASP B CA 1
ATOM 2017 C C . ASP B 1 133 ? 13.219 0.723 7.801 1 62.59 133 ASP B C 1
ATOM 2019 O O . ASP B 1 133 ? 12.594 -0.302 8.078 1 62.59 133 ASP B O 1
ATOM 2023 N N . ILE B 1 134 ? 12.703 1.765 7.43 1 63.34 134 ILE B N 1
ATOM 2024 C CA . ILE B 1 134 ? 11.258 1.914 7.355 1 63.34 134 ILE B CA 1
ATOM 2025 C C . ILE B 1 134 ? 10.695 1.013 6.258 1 63.34 134 ILE B C 1
ATOM 2027 O O . ILE B 1 134 ? 9.672 0.36 6.445 1 63.34 134 ILE B O 1
ATOM 2031 N N . SER B 1 135 ? 11.414 1.073 5.168 1 61.62 135 SER B N 1
ATOM 2032 C CA . SER B 1 135 ? 10.945 0.324 4.008 1 61.62 135 SER B CA 1
ATOM 2033 C C . SER B 1 135 ? 10.93 -1.176 4.285 1 61.62 135 SER B C 1
ATOM 2035 O O . SER B 1 135 ? 10.07 -1.898 3.773 1 61.62 135 SER B O 1
ATOM 2037 N N . ARG B 1 136 ? 11.93 -1.547 5.145 1 58.59 136 ARG B N 1
ATOM 2038 C CA . ARG B 1 136 ? 12.016 -2.961 5.496 1 58.59 136 ARG B CA 1
ATOM 2039 C C . ARG B 1 136 ? 10.945 -3.334 6.52 1 58.59 136 ARG B C 1
ATOM 2041 O O . ARG B 1 136 ? 10.555 -4.5 6.613 1 58.59 136 ARG B O 1
ATOM 2048 N N . ALA B 1 137 ? 10.672 -2.203 7.246 1 56 137 ALA B N 1
ATOM 2049 C CA . ALA B 1 137 ? 9.688 -2.498 8.281 1 56 137 ALA B CA 1
ATOM 2050 C C . ALA B 1 137 ? 8.297 -2.67 7.688 1 56 137 ALA B C 1
ATOM 2052 O O . ALA B 1 137 ? 7.9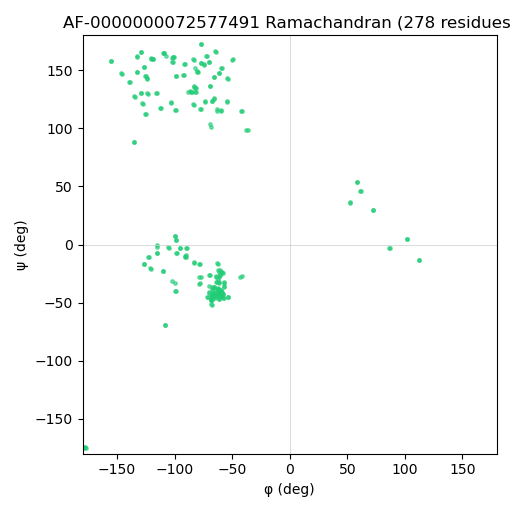49 -2.014 6.703 1 56 137 ALA B O 1
ATOM 2053 N N . ALA B 1 138 ? 7.746 -3.807 7.941 1 49.84 138 ALA B N 1
ATOM 2054 C CA . ALA B 1 138 ? 6.352 -3.988 7.543 1 49.84 138 ALA B CA 1
ATOM 2055 C C . ALA B 1 138 ? 5.527 -2.746 7.859 1 49.84 138 ALA B C 1
ATOM 2057 O O . ALA B 1 138 ? 5.75 -2.084 8.875 1 49.84 138 ALA B O 1
ATOM 2058 N N . PRO B 1 139 ? 5.02 -2.074 6.77 1 46 139 PRO B N 1
ATOM 2059 C CA . PRO B 1 139 ? 4.203 -0.914 7.133 1 46 139 PRO B CA 1
ATOM 2060 C C . PRO B 1 139 ? 3.381 -1.141 8.398 1 46 139 PRO B C 1
ATOM 2062 O O . PRO B 1 139 ? 2.74 -2.186 8.547 1 46 139 PRO B O 1
ATOM 2065 N N . GLY B 1 140 ? 4 -0.604 9.445 1 39.03 140 GLY B N 1
ATOM 2066 C CA . GLY B 1 140 ? 3.219 -0.702 10.664 1 39.03 140 GLY B CA 1
ATOM 2067 C C . GLY B 1 140 ? 1.794 -0.207 10.5 1 39.03 140 GLY B C 1
ATOM 2068 O O . GLY B 1 140 ? 1.454 0.398 9.477 1 39.03 140 GLY B O 1
ATOM 2069 N N . HIS B 1 141 ? 0.789 -0.599 11.359 1 38 141 HIS B N 1
ATOM 2070 C CA . HIS B 1 141 ? -0.617 -0.221 11.453 1 38 141 HIS B CA 1
ATOM 2071 C C . HIS B 1 141 ? -0.769 1.266 11.758 1 38 141 HIS B C 1
ATOM 2073 O O . HIS B 1 141 ? 0.097 1.864 12.398 1 38 141 HIS B O 1
#